Protein AF-A0A4Z1HK13-F1 (afdb_monomer)

Structure (mmCIF, N/CA/C/O backbone):
data_AF-A0A4Z1HK13-F1
#
_entry.id   AF-A0A4Z1HK13-F1
#
loop_
_atom_site.group_PDB
_atom_site.id
_atom_site.type_symbol
_atom_site.label_atom_id
_atom_site.label_alt_id
_atom_site.label_comp_id
_atom_site.label_asym_id
_atom_site.label_entity_id
_atom_site.label_seq_id
_atom_site.pdbx_PDB_ins_code
_atom_site.Cartn_x
_atom_site.Cartn_y
_atom_site.Cartn_z
_atom_site.occupancy
_atom_site.B_iso_or_equiv
_atom_site.auth_seq_id
_atom_site.auth_comp_id
_atom_site.auth_asym_id
_atom_site.auth_atom_id
_atom_site.pdbx_PDB_model_num
ATOM 1 N N . MET A 1 1 ? 40.569 -24.857 15.112 1.00 50.47 1 MET A N 1
ATOM 2 C CA . MET A 1 1 ? 39.339 -24.733 14.298 1.00 50.47 1 MET A CA 1
ATOM 3 C C . MET A 1 1 ? 38.848 -23.279 14.213 1.00 50.47 1 MET A C 1
ATOM 5 O O . MET A 1 1 ? 37.735 -22.987 14.608 1.00 50.47 1 MET A O 1
ATOM 9 N N . THR A 1 2 ? 39.643 -22.347 13.672 1.00 43.84 2 THR A N 1
ATOM 10 C CA . THR A 1 2 ? 39.218 -20.925 13.551 1.00 43.84 2 THR A CA 1
ATOM 11 C C . THR A 1 2 ? 39.945 -20.159 12.434 1.00 43.84 2 THR A C 1
ATOM 13 O O . THR A 1 2 ? 39.913 -18.937 12.388 1.00 43.84 2 THR A O 1
ATOM 16 N N . ARG A 1 3 ? 40.600 -20.856 11.491 1.00 38.06 3 ARG A N 1
ATOM 17 C CA . ARG A 1 3 ? 41.360 -20.218 10.392 1.00 38.06 3 ARG A CA 1
ATOM 18 C C . ARG A 1 3 ? 40.907 -20.575 8.971 1.00 38.06 3 ARG A C 1
ATOM 20 O O . ARG A 1 3 ? 41.441 -20.021 8.021 1.00 38.06 3 ARG A O 1
ATOM 27 N N . ILE A 1 4 ? 39.894 -21.430 8.808 1.00 42.00 4 ILE A N 1
ATOM 28 C CA . ILE A 1 4 ? 39.359 -21.806 7.482 1.00 42.00 4 ILE A CA 1
ATOM 29 C C . ILE A 1 4 ? 38.149 -20.938 7.081 1.00 42.00 4 ILE A C 1
ATOM 31 O O . ILE A 1 4 ? 37.924 -20.704 5.898 1.00 42.00 4 ILE A O 1
ATOM 35 N N . PHE A 1 5 ? 37.435 -20.344 8.043 1.00 40.50 5 PHE A N 1
ATOM 36 C CA . PHE A 1 5 ? 36.240 -19.536 7.763 1.00 40.50 5 PHE A CA 1
ATOM 37 C C . PHE A 1 5 ? 36.518 -18.163 7.129 1.00 40.50 5 PHE A C 1
ATOM 39 O O . PHE A 1 5 ? 35.697 -17.674 6.359 1.00 40.50 5 PHE A O 1
ATOM 46 N N . TYR A 1 6 ? 37.693 -17.564 7.344 1.00 34.66 6 TYR A N 1
ATOM 47 C CA . TYR A 1 6 ? 38.013 -16.263 6.736 1.00 34.66 6 TYR A CA 1
ATOM 48 C C . TYR A 1 6 ?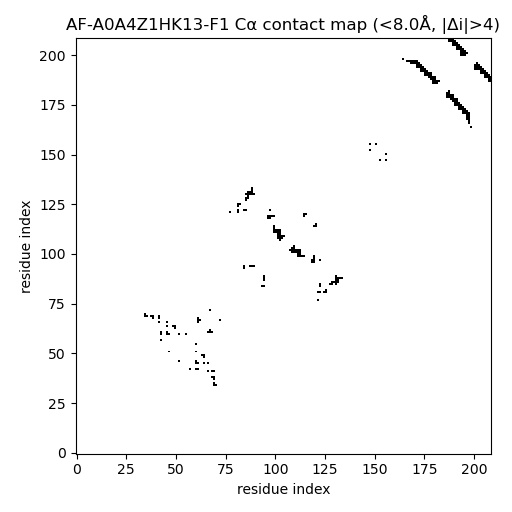 38.424 -16.340 5.258 1.00 34.66 6 TYR A C 1
ATOM 50 O O . TYR A 1 6 ? 38.445 -15.314 4.582 1.00 34.66 6 TYR A O 1
ATOM 58 N N . LYS A 1 7 ? 38.698 -17.535 4.715 1.00 35.47 7 LYS A N 1
ATOM 59 C CA . LYS A 1 7 ? 39.104 -17.686 3.305 1.00 35.47 7 LYS A CA 1
ATOM 60 C C . LYS A 1 7 ? 37.919 -17.781 2.333 1.00 35.47 7 LYS A C 1
ATOM 62 O O . LYS A 1 7 ? 38.096 -17.537 1.147 1.00 35.47 7 LYS A O 1
ATOM 67 N N . LEU A 1 8 ? 36.713 -18.074 2.829 1.00 34.00 8 LEU A N 1
ATOM 68 C CA . LEU A 1 8 ? 35.483 -18.068 2.023 1.00 34.00 8 LEU A CA 1
ATOM 69 C C . LEU A 1 8 ? 34.800 -16.693 1.981 1.00 34.00 8 LEU A C 1
ATOM 71 O O . LEU A 1 8 ? 34.078 -16.404 1.031 1.00 34.00 8 LEU A O 1
ATOM 75 N N . LEU A 1 9 ? 35.079 -15.812 2.948 1.00 34.41 9 LEU A N 1
ATOM 76 C CA . LEU A 1 9 ? 34.496 -14.467 2.987 1.00 34.41 9 LEU A CA 1
ATOM 77 C C . LEU A 1 9 ? 35.278 -13.433 2.150 1.00 34.41 9 LEU A C 1
ATOM 79 O O . LEU A 1 9 ? 34.717 -12.406 1.782 1.00 34.41 9 LEU A O 1
ATOM 83 N N . SER A 1 10 ? 36.537 -13.702 1.773 1.00 29.36 10 SER A N 1
ATOM 84 C CA . SER A 1 10 ? 37.334 -12.784 0.934 1.00 29.36 10 SER A CA 1
ATOM 85 C C . SER A 1 10 ? 37.100 -12.935 -0.577 1.00 29.36 10 SER A C 1
ATOM 87 O O . SER A 1 10 ? 37.453 -12.043 -1.348 1.00 29.36 10 SER A O 1
ATOM 89 N N . ILE A 1 11 ? 36.454 -14.019 -1.020 1.00 38.16 11 ILE A N 1
ATOM 90 C CA . ILE A 1 11 ? 36.140 -14.249 -2.443 1.00 38.16 11 ILE A CA 1
ATOM 91 C C . ILE A 1 11 ? 34.867 -13.488 -2.869 1.00 38.16 11 ILE A C 1
ATOM 93 O O . ILE A 1 11 ? 34.670 -13.222 -4.050 1.00 38.16 11 ILE A O 1
ATOM 97 N N . LEU A 1 12 ? 34.036 -13.048 -1.915 1.00 38.69 12 LEU A N 1
ATOM 98 C CA . LEU A 1 12 ? 32.800 -12.297 -2.183 1.00 38.69 12 LEU A CA 1
ATOM 99 C C . LEU A 1 12 ? 32.986 -10.769 -2.270 1.00 38.69 12 LEU A C 1
ATOM 101 O O . LEU A 1 12 ? 32.042 -10.073 -2.635 1.00 38.69 12 LEU A O 1
ATOM 105 N N . ILE A 1 13 ? 34.180 -10.235 -1.974 1.00 38.56 13 ILE A N 1
ATOM 106 C CA . ILE A 1 13 ? 34.465 -8.784 -1.990 1.00 38.56 13 ILE A CA 1
ATOM 107 C C . ILE A 1 13 ? 35.815 -8.494 -2.668 1.00 38.56 13 ILE A C 1
ATOM 109 O O . ILE A 1 13 ? 36.636 -7.723 -2.180 1.00 38.56 13 ILE A O 1
ATOM 113 N N . THR A 1 14 ? 36.073 -9.118 -3.816 1.00 31.77 14 THR A N 1
ATOM 114 C CA . THR A 1 14 ? 37.154 -8.680 -4.709 1.00 31.77 14 THR A CA 1
ATOM 115 C C . THR A 1 14 ? 36.570 -8.342 -6.079 1.00 31.77 14 THR A C 1
ATOM 117 O O . THR A 1 14 ? 35.900 -9.182 -6.683 1.00 31.77 14 THR A O 1
ATOM 120 N N . PRO A 1 15 ? 36.767 -7.114 -6.595 1.00 32.22 15 PRO A N 1
ATOM 121 C CA . PRO A 1 15 ? 36.370 -6.792 -7.953 1.00 32.22 15 PRO A CA 1
ATOM 122 C C . PRO A 1 15 ? 37.300 -7.573 -8.878 1.00 32.22 15 PRO A C 1
ATOM 124 O O . PRO A 1 15 ? 38.481 -7.250 -9.015 1.00 32.22 15 PRO A O 1
ATOM 127 N N . HIS A 1 16 ? 36.789 -8.642 -9.486 1.00 31.36 16 HIS A N 1
ATOM 128 C CA . HIS A 1 16 ? 37.521 -9.339 -10.531 1.00 31.36 16 HIS A CA 1
ATOM 129 C C . HIS A 1 16 ? 37.623 -8.380 -11.721 1.00 31.36 16 HIS A C 1
ATOM 131 O O . HIS A 1 16 ? 36.651 -8.135 -12.436 1.00 31.36 16 HIS A O 1
ATOM 137 N N . SER A 1 17 ? 38.795 -7.758 -11.852 1.00 30.02 17 SER A N 1
ATOM 138 C CA . SER A 1 17 ? 39.147 -6.848 -12.934 1.00 30.02 17 SER A CA 1
ATOM 139 C C . SER A 1 17 ? 39.097 -7.616 -14.251 1.00 30.02 17 SER A C 1
ATOM 141 O O . SER A 1 17 ? 40.027 -8.337 -14.614 1.00 30.02 17 SER A O 1
ATOM 143 N N . TYR A 1 18 ? 37.968 -7.503 -14.946 1.00 32.31 18 TYR A N 1
ATOM 144 C CA . TYR A 1 18 ? 37.809 -8.026 -16.291 1.00 32.31 18 TYR A CA 1
ATOM 145 C C . TYR A 1 18 ? 38.625 -7.128 -17.225 1.00 32.31 18 TYR A C 1
ATOM 147 O O . TYR A 1 18 ? 38.224 -6.006 -17.543 1.00 32.31 18 TYR A O 1
ATOM 155 N N . LYS A 1 19 ? 39.817 -7.589 -17.623 1.00 30.16 19 LYS A N 1
ATOM 156 C CA . LYS A 1 19 ? 40.633 -6.914 -18.637 1.00 30.16 19 LYS A CA 1
ATOM 157 C C . LYS A 1 19 ? 39.860 -6.906 -19.957 1.00 30.16 19 LYS A C 1
ATOM 159 O O . LYS A 1 19 ? 39.779 -7.916 -20.645 1.00 30.16 19 LYS A O 1
ATOM 164 N N . SER A 1 20 ? 39.307 -5.746 -20.303 1.00 31.94 20 SER A N 1
ATOM 165 C CA . SER A 1 20 ? 38.765 -5.461 -21.630 1.00 31.94 20 SER A CA 1
ATOM 166 C C . SER A 1 20 ? 39.911 -5.478 -22.643 1.00 31.94 20 SER A C 1
ATOM 168 O O . SER A 1 20 ? 40.732 -4.558 -22.672 1.00 31.94 20 SER A O 1
ATOM 170 N N . SER A 1 21 ? 39.981 -6.519 -23.472 1.00 30.25 21 SER A N 1
ATOM 171 C CA . SER A 1 21 ? 40.819 -6.528 -24.671 1.00 30.25 21 SER A CA 1
ATOM 172 C C . SER A 1 21 ? 40.347 -5.425 -25.621 1.00 30.25 21 SER A C 1
ATOM 174 O O . SER A 1 21 ? 39.155 -5.284 -25.886 1.00 30.25 21 SER A O 1
ATOM 17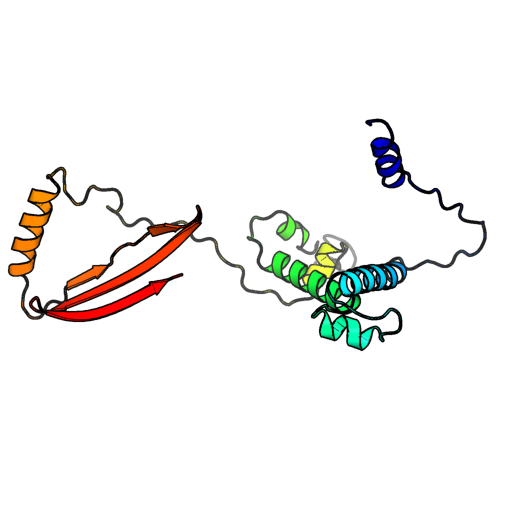6 N N . LYS A 1 22 ? 41.290 -4.609 -26.094 1.00 40.06 22 LYS A N 1
ATOM 177 C CA . LYS A 1 22 ? 41.061 -3.517 -27.044 1.00 40.06 22 LYS A CA 1
ATOM 178 C C . LYS A 1 22 ? 40.671 -4.076 -28.417 1.00 40.06 22 LYS A C 1
ATOM 180 O O . LYS A 1 22 ? 41.547 -4.461 -29.175 1.00 40.06 22 LYS A O 1
ATOM 185 N N . SER A 1 23 ? 39.384 -4.085 -28.730 1.00 35.47 23 SER A N 1
ATOM 186 C CA . SER A 1 23 ? 38.799 -3.817 -30.053 1.00 35.47 23 SER A CA 1
ATOM 187 C C . SER A 1 23 ? 37.283 -3.901 -29.897 1.00 35.47 23 SER A C 1
ATOM 189 O O . SER A 1 23 ? 36.801 -4.588 -29.008 1.00 35.47 23 SER A O 1
ATOM 191 N N . ASP A 1 24 ? 36.557 -3.202 -30.756 1.00 29.55 24 ASP A N 1
ATOM 192 C CA . ASP A 1 24 ? 35.097 -3.215 -30.885 1.00 29.55 24 ASP A CA 1
ATOM 193 C C . ASP A 1 24 ? 34.380 -2.207 -29.980 1.00 29.55 24 ASP A C 1
ATOM 195 O O . ASP A 1 24 ? 33.812 -2.493 -28.926 1.00 29.55 24 ASP A O 1
ATOM 199 N N . ARG A 1 25 ? 34.348 -0.962 -30.473 1.00 32.22 25 ARG A N 1
ATOM 200 C CA . ARG A 1 25 ? 33.344 0.039 -30.092 1.00 32.22 25 ARG A CA 1
ATOM 201 C C . ARG A 1 25 ? 31.959 -0.404 -30.586 1.00 32.22 25 ARG A C 1
ATOM 203 O O . ARG A 1 25 ? 31.390 0.209 -31.482 1.00 32.22 25 ARG A O 1
ATOM 210 N N . VAL A 1 26 ? 31.395 -1.444 -29.980 1.00 40.12 26 VAL A N 1
ATOM 211 C CA . VAL A 1 26 ? 29.950 -1.684 -30.012 1.00 40.12 26 VAL A CA 1
ATOM 212 C C . VAL A 1 26 ? 29.380 -1.009 -28.775 1.00 40.12 26 VAL A C 1
ATOM 214 O O . VAL A 1 26 ? 29.780 -1.296 -27.650 1.00 40.12 26 VAL A O 1
ATOM 217 N N . ARG A 1 27 ? 28.469 -0.058 -28.982 1.00 35.62 27 ARG A N 1
ATOM 218 C CA . ARG A 1 27 ? 27.687 0.591 -27.927 1.00 35.62 27 ARG A CA 1
ATOM 219 C C . ARG A 1 27 ? 26.881 -0.493 -27.202 1.00 35.62 27 ARG A C 1
ATOM 221 O O . ARG A 1 27 ? 25.785 -0.834 -27.630 1.00 35.62 27 ARG A O 1
ATOM 228 N N . THR A 1 28 ? 27.451 -1.084 -26.158 1.00 40.53 28 THR A N 1
ATOM 229 C CA . THR A 1 28 ? 26.830 -2.177 -25.409 1.00 40.53 28 THR A CA 1
ATOM 230 C C . THR A 1 28 ? 25.659 -1.618 -24.613 1.00 40.53 28 THR A C 1
ATOM 232 O O . THR A 1 28 ? 25.821 -0.893 -23.632 1.00 40.53 28 THR A O 1
ATOM 235 N N . ASP A 1 29 ? 24.442 -1.908 -25.069 1.00 44.66 29 ASP A N 1
ATOM 236 C CA . ASP A 1 29 ? 23.234 -1.513 -24.360 1.00 44.66 29 ASP A CA 1
ATOM 237 C C . ASP A 1 29 ? 23.151 -2.308 -23.047 1.00 44.66 29 ASP A C 1
ATOM 239 O O . ASP A 1 29 ? 22.828 -3.499 -23.024 1.00 44.66 29 ASP A O 1
ATOM 243 N N . HIS A 1 30 ? 23.464 -1.654 -21.926 1.00 52.91 30 HIS A N 1
ATOM 244 C CA . HIS A 1 30 ? 23.439 -2.243 -20.581 1.00 52.91 30 HIS A CA 1
ATOM 245 C C . HIS A 1 30 ? 22.080 -2.869 -20.207 1.00 52.91 30 HIS A C 1
ATOM 247 O O . HIS A 1 30 ? 21.989 -3.614 -19.228 1.00 52.91 30 HIS A O 1
ATOM 253 N N . ARG A 1 31 ? 21.014 -2.576 -20.966 1.00 50.59 31 ARG A N 1
ATOM 254 C CA . ARG A 1 31 ? 19.690 -3.197 -20.827 1.00 50.59 31 ARG A CA 1
ATOM 255 C C . ARG A 1 31 ? 19.684 -4.676 -21.226 1.00 50.59 31 ARG A C 1
ATOM 257 O O . ARG A 1 31 ? 19.008 -5.458 -20.565 1.00 50.59 31 ARG A O 1
ATOM 264 N N . LEU A 1 32 ? 20.462 -5.067 -22.236 1.00 51.44 32 LEU A N 1
ATOM 265 C CA . LEU A 1 32 ? 20.449 -6.429 -22.790 1.00 51.44 32 LEU A CA 1
ATOM 266 C C . LEU A 1 32 ? 21.276 -7.422 -21.958 1.00 51.44 32 LEU A C 1
ATOM 268 O O . LEU A 1 32 ? 20.943 -8.600 -21.884 1.00 51.44 32 LEU A O 1
ATOM 272 N N . LEU A 1 33 ? 22.307 -6.948 -21.252 1.00 54.50 33 LEU A N 1
ATOM 273 C CA . LEU A 1 33 ? 23.196 -7.801 -20.445 1.00 54.50 33 LEU A CA 1
ATOM 274 C C . LEU A 1 33 ? 22.606 -8.203 -19.081 1.00 54.50 33 LEU A C 1
ATOM 276 O O . LEU A 1 33 ? 23.086 -9.137 -18.436 1.00 54.50 33 LEU A O 1
ATOM 280 N N . ARG A 1 34 ? 21.561 -7.512 -18.614 1.00 60.34 34 ARG A N 1
ATOM 281 C CA . ARG A 1 34 ? 21.016 -7.716 -17.262 1.00 60.34 34 ARG A CA 1
ATOM 282 C C . ARG A 1 34 ? 20.000 -8.859 -17.188 1.00 60.34 34 ARG A C 1
ATOM 284 O O . ARG A 1 34 ? 19.907 -9.518 -16.158 1.00 60.34 34 ARG A O 1
ATOM 291 N N . TYR A 1 35 ? 19.281 -9.106 -18.280 1.00 70.94 35 TYR A N 1
ATOM 292 C CA . TYR A 1 35 ? 18.239 -10.128 -18.384 1.00 70.94 35 TYR A CA 1
ATOM 293 C C . TYR A 1 35 ? 18.745 -11.579 -18.218 1.00 70.94 35 TYR A C 1
ATOM 295 O O . TYR A 1 35 ? 18.281 -12.244 -17.290 1.00 70.94 35 TYR A O 1
ATOM 303 N N . PRO A 1 36 ? 19.756 -12.058 -18.977 1.00 77.56 36 PRO A N 1
ATOM 304 C CA . PRO A 1 36 ? 20.223 -13.448 -18.866 1.00 77.56 36 PRO A CA 1
ATOM 305 C C . PRO A 1 36 ? 20.827 -13.773 -17.490 1.00 77.56 36 PRO A C 1
ATOM 307 O O . PRO A 1 36 ? 20.818 -14.919 -17.041 1.00 77.56 36 PRO A O 1
ATOM 310 N N . THR A 1 37 ? 21.319 -12.754 -16.781 1.00 85.25 37 THR A N 1
ATOM 311 C CA . THR A 1 37 ? 21.811 -12.903 -15.406 1.00 85.25 37 THR A CA 1
ATOM 312 C C . THR A 1 37 ? 20.665 -13.181 -14.426 1.00 85.25 37 THR A C 1
ATOM 314 O O . THR A 1 37 ? 20.814 -14.023 -13.541 1.00 85.25 37 THR A O 1
ATOM 317 N N . LEU A 1 38 ? 19.515 -12.515 -14.587 1.00 86.62 38 LEU A N 1
ATOM 318 C CA . LEU A 1 38 ? 18.347 -12.713 -13.721 1.00 86.62 38 LEU A CA 1
ATOM 319 C C . LEU A 1 38 ? 17.737 -14.101 -13.908 1.00 86.62 38 LEU A C 1
ATOM 321 O O . LEU A 1 38 ? 17.473 -14.777 -12.915 1.00 86.62 38 LEU A O 1
ATOM 325 N N . ASP A 1 39 ? 17.590 -14.557 -15.152 1.00 90.00 39 ASP A N 1
ATOM 326 C CA . ASP A 1 39 ? 17.067 -15.899 -15.425 1.00 90.00 39 ASP A CA 1
ATOM 327 C C . ASP A 1 39 ? 17.962 -16.983 -14.820 1.00 90.00 39 ASP A C 1
ATOM 329 O O . ASP A 1 39 ? 17.468 -17.951 -14.246 1.00 90.00 39 ASP A O 1
ATOM 333 N N . ARG A 1 40 ? 19.289 -16.805 -14.859 1.00 90.06 40 ARG A N 1
ATOM 334 C CA . ARG A 1 40 ? 20.221 -17.740 -14.214 1.00 90.06 40 ARG A CA 1
ATOM 335 C C . ARG A 1 40 ? 20.007 -17.822 -12.703 1.00 90.06 40 ARG A C 1
ATOM 337 O O . ARG A 1 40 ? 20.003 -18.926 -12.155 1.00 90.06 40 ARG A O 1
ATOM 344 N N . VAL A 1 41 ? 19.846 -16.681 -12.033 1.00 91.75 41 VAL A N 1
ATOM 345 C CA . VAL A 1 41 ? 19.609 -16.632 -10.581 1.00 91.75 41 VAL A CA 1
ATOM 346 C C . VAL A 1 41 ? 18.269 -17.278 -10.237 1.00 91.75 41 VAL A C 1
ATOM 348 O O . VAL A 1 41 ? 18.223 -18.128 -9.351 1.00 91.75 41 VAL A O 1
ATOM 351 N N . ILE A 1 42 ? 17.208 -16.946 -10.975 1.00 90.94 42 ILE A N 1
ATOM 352 C CA . ILE A 1 42 ? 15.865 -17.506 -10.766 1.00 90.94 42 ILE A CA 1
ATOM 353 C C . ILE A 1 42 ? 15.870 -19.019 -10.983 1.00 90.94 42 ILE A C 1
ATOM 355 O O . ILE A 1 42 ? 15.379 -19.755 -10.135 1.00 90.94 42 ILE A O 1
ATOM 359 N N . ASN A 1 43 ? 16.496 -19.505 -12.055 1.00 91.88 43 ASN A N 1
ATOM 360 C CA . ASN A 1 43 ? 16.590 -20.939 -12.334 1.00 91.88 43 ASN A CA 1
ATOM 361 C C . ASN A 1 43 ? 17.392 -21.688 -11.264 1.00 91.88 43 ASN A C 1
ATOM 363 O O . ASN A 1 43 ? 17.062 -22.822 -10.920 1.00 91.88 43 ASN A O 1
ATOM 367 N N . THR A 1 44 ? 18.444 -21.063 -10.731 1.00 92.75 44 THR A N 1
ATOM 368 C CA . THR A 1 44 ? 19.239 -21.639 -9.637 1.00 92.75 44 THR A CA 1
ATOM 369 C C . THR A 1 44 ? 18.413 -21.716 -8.354 1.00 92.75 44 THR A C 1
ATOM 371 O O . THR A 1 44 ? 18.393 -22.759 -7.707 1.00 92.75 44 THR A O 1
ATOM 374 N N . ALA A 1 45 ? 17.683 -20.648 -8.022 1.00 92.00 45 ALA A N 1
ATOM 375 C CA . ALA A 1 45 ? 16.788 -20.616 -6.869 1.00 92.00 45 ALA A CA 1
ATOM 376 C C . ALA A 1 45 ? 15.650 -21.644 -6.997 1.00 92.00 45 ALA A C 1
ATOM 378 O O . ALA A 1 45 ? 15.406 -22.398 -6.062 1.00 92.00 45 ALA A O 1
ATOM 379 N N . ALA A 1 46 ? 15.018 -21.741 -8.171 1.00 93.19 46 ALA A N 1
ATOM 380 C CA . ALA A 1 46 ? 13.952 -22.701 -8.456 1.00 93.19 46 ALA A CA 1
ATOM 381 C C . ALA A 1 46 ? 14.408 -24.152 -8.231 1.00 93.19 46 ALA A C 1
ATOM 383 O O . ALA A 1 46 ? 13.714 -24.932 -7.584 1.00 93.19 46 ALA A O 1
ATOM 384 N N . ARG A 1 47 ? 15.609 -24.504 -8.714 1.00 92.81 47 ARG A N 1
ATOM 385 C CA . ARG A 1 47 ? 16.194 -25.845 -8.526 1.00 92.81 47 ARG A CA 1
ATOM 386 C C . ARG A 1 47 ? 16.581 -26.142 -7.080 1.00 92.81 47 ARG A C 1
ATOM 388 O O . ARG A 1 47 ? 16.658 -27.307 -6.719 1.00 92.81 47 ARG A O 1
ATOM 395 N N . GLY A 1 48 ? 16.865 -25.116 -6.279 1.00 92.50 48 GLY A N 1
ATOM 396 C CA . GLY A 1 48 ? 17.111 -25.270 -4.845 1.00 92.50 48 GLY A CA 1
ATOM 397 C C . GLY A 1 48 ? 15.829 -25.400 -4.018 1.00 92.50 48 GLY A C 1
ATOM 398 O O . GLY A 1 48 ? 15.874 -25.965 -2.931 1.00 92.50 48 GLY A O 1
ATOM 399 N N . ALA A 1 49 ? 14.701 -24.888 -4.519 1.00 92.69 49 ALA A N 1
ATOM 400 C CA . ALA A 1 49 ? 13.425 -24.878 -3.807 1.00 92.69 49 ALA A CA 1
ATOM 401 C C . ALA A 1 49 ? 12.622 -26.181 -3.960 1.00 92.69 49 ALA A C 1
ATOM 403 O O . ALA A 1 49 ? 11.868 -26.533 -3.057 1.00 92.69 49 ALA A O 1
ATOM 404 N N . ILE A 1 50 ? 12.765 -26.887 -5.088 1.00 92.88 50 ILE A N 1
ATOM 405 C CA . ILE A 1 50 ? 11.986 -28.094 -5.408 1.00 92.88 50 ILE A CA 1
ATOM 406 C C . ILE A 1 50 ? 12.924 -29.227 -5.842 1.00 92.88 50 ILE A C 1
ATOM 408 O O . ILE A 1 50 ? 13.894 -28.969 -6.561 1.00 92.88 50 ILE A O 1
ATOM 412 N N . PRO A 1 51 ? 12.647 -30.491 -5.465 1.00 93.38 51 PRO A N 1
ATOM 413 C CA . PRO A 1 51 ? 13.389 -31.639 -5.976 1.00 93.38 51 PRO A CA 1
ATOM 414 C C . PRO A 1 51 ? 13.151 -31.813 -7.485 1.00 93.38 51 PRO A C 1
ATOM 416 O O . PRO A 1 51 ? 12.096 -32.271 -7.915 1.00 93.38 51 PRO A O 1
ATOM 419 N N . VAL A 1 52 ? 14.137 -31.438 -8.307 1.00 93.50 52 VAL A N 1
ATOM 420 C CA . VAL A 1 52 ? 14.029 -31.450 -9.775 1.00 93.50 52 VAL A CA 1
ATOM 421 C C . VAL A 1 52 ? 15.327 -31.953 -10.418 1.00 93.50 52 VAL A C 1
ATOM 423 O O . VAL A 1 52 ? 16.421 -31.499 -10.077 1.00 93.50 52 VAL A O 1
ATOM 426 N N . TYR A 1 53 ? 15.235 -32.844 -11.413 1.00 92.75 53 TYR A N 1
ATOM 427 C CA . TYR A 1 53 ? 16.410 -33.341 -12.143 1.00 92.75 53 TYR A CA 1
ATOM 428 C C . TYR A 1 53 ? 17.118 -32.237 -12.937 1.00 92.75 53 TYR A C 1
ATOM 430 O O . TYR A 1 53 ? 16.488 -31.304 -13.454 1.00 92.75 53 TYR A O 1
ATOM 438 N N . LYS A 1 54 ? 18.438 -32.374 -13.126 1.00 86.06 54 LYS A N 1
ATOM 439 C CA . LYS A 1 54 ? 19.259 -31.430 -13.909 1.00 86.06 54 LYS A CA 1
ATOM 440 C C . LYS A 1 54 ? 18.731 -31.228 -15.339 1.00 86.06 54 LYS A C 1
ATOM 442 O O . LYS A 1 54 ? 18.781 -30.113 -15.847 1.00 86.06 54 LYS A O 1
ATOM 447 N N . THR A 1 55 ? 18.174 -32.275 -15.941 1.00 93.94 55 THR A N 1
ATOM 448 C CA . THR A 1 55 ? 17.640 -32.307 -17.314 1.00 93.94 55 THR A CA 1
ATOM 449 C C . THR A 1 55 ? 16.240 -31.713 -17.471 1.00 93.94 55 THR A C 1
ATOM 451 O O . THR A 1 55 ? 15.776 -31.559 -18.596 1.00 93.94 55 THR A O 1
ATOM 454 N N . THR A 1 56 ? 15.565 -31.351 -16.378 1.00 93.06 56 THR A N 1
ATOM 455 C CA . THR A 1 56 ? 14.203 -30.802 -16.445 1.00 93.06 56 THR A CA 1
ATOM 456 C C . THR A 1 56 ? 14.186 -29.490 -17.235 1.00 93.06 56 THR A C 1
ATOM 458 O O . THR A 1 56 ? 15.024 -28.616 -16.960 1.00 93.06 56 THR A O 1
ATOM 461 N N . PRO A 1 57 ? 13.253 -29.321 -18.193 1.00 94.00 57 PRO A N 1
ATOM 462 C CA . PRO A 1 57 ? 13.150 -28.098 -18.976 1.00 94.00 57 PRO A CA 1
ATOM 463 C C . PRO A 1 57 ? 12.819 -26.894 -18.083 1.00 94.00 57 PRO A C 1
ATOM 465 O O . PRO A 1 57 ? 12.047 -26.995 -17.129 1.00 94.00 57 PRO A O 1
ATOM 468 N N . ILE A 1 58 ? 13.395 -25.733 -18.412 1.00 90.75 58 ILE A N 1
ATOM 469 C CA . ILE A 1 58 ? 13.285 -24.497 -17.614 1.00 90.75 58 ILE A CA 1
ATOM 470 C C . ILE A 1 58 ? 11.824 -24.051 -17.455 1.00 90.75 58 ILE A C 1
ATOM 472 O O . ILE A 1 58 ? 11.435 -23.580 -16.393 1.00 90.75 58 ILE A O 1
ATOM 476 N N . THR A 1 59 ? 11.002 -24.230 -18.488 1.00 90.81 59 THR A N 1
ATOM 477 C CA . THR A 1 59 ? 9.581 -23.860 -18.467 1.00 90.81 59 THR A CA 1
ATOM 478 C C . THR A 1 59 ? 8.795 -24.647 -17.419 1.00 90.81 59 THR A C 1
ATOM 480 O O . THR A 1 59 ? 8.045 -24.048 -16.653 1.00 90.81 59 THR A O 1
ATOM 483 N N . ALA A 1 60 ? 9.007 -25.965 -17.336 1.00 92.88 60 ALA A N 1
ATOM 484 C CA . ALA A 1 60 ? 8.398 -26.803 -16.305 1.00 92.88 60 ALA A CA 1
ATOM 485 C C . ALA A 1 60 ? 8.935 -26.436 -14.916 1.00 92.88 60 ALA A C 1
ATOM 487 O O . ALA A 1 60 ? 8.155 -26.231 -13.997 1.00 92.88 60 ALA A O 1
ATOM 488 N N . LEU A 1 61 ? 10.253 -26.251 -14.784 1.00 93.25 61 LEU A N 1
ATOM 489 C CA . LEU A 1 61 ? 10.889 -25.854 -13.524 1.00 93.25 61 LEU A CA 1
ATOM 490 C C . LEU A 1 61 ? 10.287 -24.565 -12.940 1.00 93.25 61 LEU A C 1
ATOM 492 O O . LEU A 1 61 ? 9.957 -24.525 -11.761 1.00 93.25 61 LEU A O 1
ATOM 496 N N . ILE A 1 62 ? 10.163 -23.511 -13.750 1.00 91.19 62 ILE A N 1
ATOM 497 C CA . ILE A 1 62 ? 9.635 -22.209 -13.317 1.00 91.19 62 ILE A CA 1
ATOM 498 C C . ILE A 1 62 ? 8.152 -22.324 -12.932 1.00 91.19 62 ILE A C 1
ATOM 500 O O . ILE A 1 62 ? 7.741 -21.749 -11.923 1.00 91.19 62 ILE A O 1
ATOM 504 N N . LYS A 1 63 ? 7.373 -23.098 -13.702 1.00 90.62 63 LYS A N 1
ATOM 505 C CA . LYS A 1 63 ? 5.953 -23.354 -13.435 1.00 90.62 63 LYS A CA 1
ATOM 506 C C . LYS A 1 63 ? 5.750 -24.076 -12.102 1.00 90.62 63 LYS A C 1
ATOM 508 O O . LYS A 1 63 ? 4.970 -23.599 -11.285 1.00 90.62 63 LYS A O 1
ATOM 513 N N . GLU A 1 64 ? 6.475 -25.170 -11.872 1.00 92.88 64 GLU A N 1
ATOM 514 C CA . GLU A 1 64 ? 6.384 -25.941 -10.625 1.00 92.88 64 GLU A CA 1
ATOM 515 C C . GLU A 1 64 ? 6.912 -25.141 -9.425 1.00 92.88 64 GLU A C 1
ATOM 517 O O . GLU A 1 64 ? 6.338 -25.195 -8.343 1.00 92.88 64 GLU A O 1
ATOM 522 N N . ALA A 1 65 ? 7.955 -24.325 -9.619 1.00 91.38 65 ALA A N 1
ATOM 523 C CA . ALA A 1 65 ? 8.475 -23.426 -8.585 1.00 91.38 65 ALA A CA 1
ATOM 524 C C . ALA A 1 65 ? 7.537 -22.261 -8.236 1.00 91.38 65 ALA A C 1
ATOM 526 O O . ALA A 1 65 ? 7.809 -21.537 -7.278 1.00 91.38 65 ALA A O 1
ATOM 527 N N . GLY A 1 66 ? 6.472 -22.035 -9.013 1.00 91.88 66 GLY A N 1
ATOM 528 C CA . GLY A 1 66 ? 5.595 -20.875 -8.849 1.00 91.88 66 GLY A CA 1
ATOM 529 C C . GLY A 1 66 ? 6.324 -19.539 -9.034 1.00 91.88 66 GLY A C 1
ATOM 530 O O . GLY A 1 66 ? 5.887 -18.513 -8.511 1.00 91.88 66 GLY A O 1
ATOM 531 N N . LEU A 1 67 ? 7.457 -19.538 -9.745 1.00 90.88 67 LEU A N 1
ATOM 532 C CA . LEU A 1 67 ? 8.266 -18.342 -9.971 1.00 90.88 67 LEU A CA 1
ATOM 533 C C . LEU A 1 67 ? 7.936 -17.721 -11.337 1.00 90.88 67 LEU A C 1
ATOM 535 O O . LEU A 1 67 ? 7.571 -18.425 -12.271 1.00 90.88 67 LEU A O 1
ATOM 539 N N . PRO A 1 68 ? 8.062 -16.397 -11.501 1.00 90.12 68 PRO A N 1
ATOM 540 C CA . PRO A 1 68 ? 8.014 -15.763 -12.815 1.00 90.12 68 PRO A CA 1
ATOM 541 C C . PRO A 1 68 ? 9.370 -15.865 -13.538 1.00 90.12 68 PRO A C 1
ATOM 543 O O . PRO A 1 68 ? 10.422 -15.927 -12.903 1.00 90.12 68 PRO A O 1
ATOM 546 N N . SER A 1 69 ? 9.369 -15.791 -14.875 1.00 87.81 69 SER A N 1
ATOM 547 C CA . SER A 1 69 ? 10.601 -15.553 -15.654 1.00 87.81 69 SER A CA 1
ATOM 548 C C . SER A 1 69 ? 11.236 -14.207 -15.274 1.00 87.81 69 SER A C 1
ATOM 550 O O . SER A 1 69 ? 10.536 -13.290 -14.834 1.00 87.81 69 SER A O 1
ATOM 552 N N . GLY A 1 70 ? 12.547 -14.043 -15.477 1.00 86.94 70 GLY A N 1
ATOM 553 C CA . GLY A 1 70 ? 13.273 -12.825 -15.120 1.00 86.94 70 GLY A CA 1
ATOM 554 C C . GLY A 1 70 ? 12.728 -11.554 -15.766 1.00 86.94 70 GLY A C 1
ATOM 555 O O . GLY A 1 70 ? 12.769 -10.496 -15.137 1.00 86.94 70 GLY A O 1
ATOM 556 N N . ILE A 1 71 ? 12.155 -11.641 -16.970 1.00 86.75 71 ILE A N 1
ATOM 557 C CA . ILE A 1 71 ? 11.572 -10.483 -17.663 1.00 86.75 71 ILE A CA 1
ATOM 558 C C . ILE A 1 71 ? 10.281 -10.057 -16.978 1.00 86.75 71 ILE A C 1
ATOM 560 O O . ILE A 1 71 ? 10.143 -8.900 -16.591 1.00 86.75 71 ILE A O 1
ATOM 564 N N . VAL A 1 72 ? 9.402 -11.022 -16.711 1.00 90.06 72 VAL A N 1
ATOM 565 C CA . VAL A 1 72 ? 8.130 -10.808 -16.020 1.00 90.06 72 VAL A CA 1
ATOM 566 C C . VAL A 1 72 ? 8.384 -10.284 -14.608 1.00 90.06 72 VAL A C 1
ATOM 568 O O . VAL A 1 72 ? 7.742 -9.332 -14.169 1.00 90.06 72 VAL A O 1
ATOM 571 N N . ALA A 1 73 ? 9.371 -10.845 -13.906 1.00 89.19 73 ALA A N 1
ATOM 572 C CA . ALA A 1 73 ? 9.778 -10.381 -12.584 1.00 89.19 73 ALA A CA 1
ATOM 573 C C . ALA A 1 73 ? 10.250 -8.918 -12.612 1.00 89.19 73 ALA A C 1
ATOM 575 O O . ALA A 1 73 ? 9.862 -8.120 -11.754 1.00 89.19 73 ALA A O 1
ATOM 576 N N . LEU A 1 74 ? 11.068 -8.554 -13.604 1.00 90.44 74 LEU A N 1
ATOM 577 C CA . LEU A 1 74 ? 11.593 -7.201 -13.761 1.00 90.44 74 LEU A CA 1
ATOM 578 C C . LEU A 1 74 ? 10.492 -6.201 -14.124 1.00 90.44 74 LEU A C 1
ATOM 580 O O . LEU A 1 74 ? 10.446 -5.111 -13.552 1.00 90.44 74 LEU A O 1
ATOM 584 N N . GLU A 1 75 ? 9.606 -6.560 -15.047 1.00 91.19 75 GLU A N 1
ATOM 585 C CA . GLU A 1 75 ? 8.462 -5.737 -15.437 1.00 91.19 75 GLU A CA 1
ATOM 586 C C . GLU A 1 75 ? 7.511 -5.525 -14.268 1.00 91.19 75 GLU A C 1
ATOM 588 O O . GLU A 1 75 ? 7.123 -4.394 -13.977 1.00 91.19 75 GLU A O 1
ATOM 593 N N . HIS A 1 76 ? 7.213 -6.582 -13.522 1.00 92.50 76 HIS A N 1
ATOM 594 C CA . HIS A 1 76 ? 6.384 -6.485 -12.335 1.00 92.50 76 HIS A CA 1
ATOM 595 C C . HIS A 1 76 ? 7.034 -5.614 -11.251 1.00 92.50 76 HIS A C 1
ATOM 597 O O . HIS A 1 76 ? 6.366 -4.763 -10.662 1.00 92.50 76 HIS A O 1
ATOM 603 N N . ALA A 1 77 ? 8.345 -5.745 -11.022 1.00 91.75 77 ALA A N 1
ATOM 604 C CA . ALA A 1 77 ? 9.081 -4.871 -10.108 1.00 91.75 77 ALA A CA 1
ATOM 605 C C . ALA A 1 77 ? 9.057 -3.404 -10.571 1.00 91.75 77 ALA A C 1
ATOM 607 O O . ALA A 1 77 ? 8.862 -2.496 -9.759 1.00 91.75 77 ALA A O 1
ATOM 608 N N . LYS A 1 78 ? 9.200 -3.169 -11.880 1.00 92.06 78 LYS A N 1
ATOM 609 C CA . LYS A 1 78 ? 9.101 -1.845 -12.502 1.00 92.06 78 LYS A CA 1
ATOM 610 C C . LYS A 1 78 ? 7.712 -1.243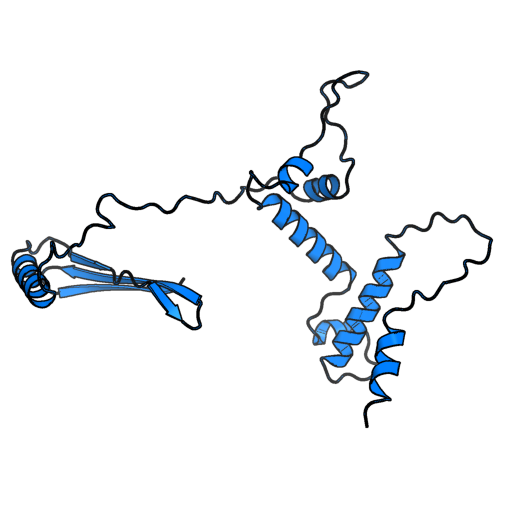 -12.284 1.00 92.06 78 LYS A C 1
ATOM 612 O O . LYS A 1 78 ? 7.623 -0.111 -11.820 1.00 92.06 78 LYS A O 1
ATOM 617 N N . LEU A 1 79 ? 6.645 -1.996 -12.550 1.00 92.62 79 LEU A N 1
ATOM 618 C CA . LEU A 1 79 ? 5.261 -1.549 -12.363 1.00 92.62 79 LEU A CA 1
ATOM 619 C C . LEU A 1 79 ? 4.942 -1.272 -10.892 1.00 92.62 79 LEU A C 1
ATOM 621 O O . LEU A 1 79 ? 4.407 -0.212 -10.582 1.00 92.62 79 LEU A O 1
ATOM 625 N N . ARG A 1 80 ? 5.347 -2.155 -9.971 1.00 93.75 80 ARG A N 1
ATOM 626 C CA . ARG A 1 80 ? 5.205 -1.937 -8.519 1.00 93.75 80 ARG A CA 1
ATOM 627 C C . ARG A 1 80 ? 5.904 -0.659 -8.062 1.00 93.75 80 ARG A C 1
ATOM 629 O O . ARG A 1 80 ? 5.363 0.086 -7.248 1.00 93.75 80 ARG A O 1
ATOM 636 N N . PHE A 1 81 ? 7.097 -0.391 -8.589 1.00 92.44 81 PHE A N 1
ATOM 637 C CA . PHE A 1 81 ? 7.833 0.828 -8.274 1.00 92.44 81 PHE A CA 1
ATOM 638 C C . PHE A 1 81 ? 7.132 2.080 -8.811 1.00 92.44 81 PHE A C 1
ATOM 640 O O . PHE A 1 81 ? 7.019 3.066 -8.086 1.00 92.44 81 PHE A O 1
ATOM 647 N N . VAL A 1 82 ? 6.622 2.041 -10.046 1.00 93.88 82 VAL A N 1
ATOM 648 C CA . VAL A 1 82 ? 5.851 3.158 -10.618 1.00 93.88 82 VAL A CA 1
ATOM 649 C C . VAL A 1 82 ? 4.570 3.402 -9.832 1.00 93.88 82 VAL A C 1
ATOM 651 O O . VAL A 1 82 ? 4.296 4.545 -9.474 1.00 93.88 82 VAL A O 1
ATOM 654 N N . LEU A 1 83 ? 3.825 2.347 -9.501 1.00 93.00 83 LEU A N 1
ATOM 655 C CA . LEU A 1 83 ? 2.626 2.452 -8.675 1.00 93.00 83 LEU A CA 1
ATOM 656 C C . LEU A 1 83 ? 2.956 3.121 -7.338 1.00 93.00 83 LEU A C 1
ATOM 658 O O . LEU A 1 83 ? 2.320 4.102 -6.971 1.00 93.00 83 LEU A O 1
ATOM 662 N N . ARG A 1 84 ? 4.023 2.674 -6.665 1.00 91.56 84 ARG A N 1
ATOM 663 C CA . ARG A 1 84 ? 4.486 3.286 -5.414 1.00 91.56 84 ARG A CA 1
ATOM 664 C C . ARG A 1 84 ? 4.835 4.764 -5.581 1.00 91.56 84 ARG A C 1
ATOM 666 O O . ARG A 1 84 ? 4.496 5.565 -4.720 1.00 91.56 84 ARG A O 1
ATOM 673 N N . LEU A 1 85 ? 5.500 5.141 -6.672 1.00 91.12 85 LEU A N 1
ATOM 674 C CA . LEU A 1 85 ? 5.794 6.544 -6.975 1.00 91.12 85 LEU A CA 1
ATOM 675 C C . LEU A 1 85 ? 4.524 7.390 -7.151 1.00 91.12 85 LEU A C 1
ATOM 677 O O . LEU A 1 85 ? 4.528 8.561 -6.771 1.00 91.12 85 LEU A O 1
ATOM 681 N N . LYS A 1 86 ? 3.457 6.810 -7.709 1.00 89.94 86 LYS A N 1
ATOM 682 C CA . LYS A 1 86 ? 2.169 7.481 -7.913 1.00 89.94 86 LYS A CA 1
ATOM 683 C C . LYS A 1 86 ? 1.307 7.540 -6.655 1.00 89.94 86 LYS A C 1
ATOM 685 O O . LYS A 1 86 ? 0.570 8.503 -6.512 1.00 89.94 86 LYS A O 1
ATOM 690 N N . THR A 1 87 ? 1.396 6.558 -5.758 1.00 90.25 87 THR A N 1
ATOM 691 C CA . THR A 1 87 ? 0.610 6.508 -4.509 1.00 90.25 87 THR A CA 1
ATOM 692 C C . THR A 1 87 ? 1.305 7.169 -3.321 1.00 90.25 87 THR A C 1
ATOM 694 O O . THR A 1 87 ? 0.711 7.288 -2.255 1.00 90.25 87 THR A O 1
ATOM 697 N N . ILE A 1 88 ? 2.576 7.541 -3.455 1.00 89.88 88 ILE A N 1
ATOM 698 C CA . ILE A 1 88 ? 3.311 8.252 -2.410 1.00 89.88 88 ILE A CA 1
ATOM 699 C C . ILE A 1 88 ? 2.639 9.600 -2.105 1.00 89.88 88 ILE A C 1
ATOM 701 O O . ILE A 1 88 ? 2.081 10.257 -2.989 1.00 89.88 88 ILE A O 1
ATOM 705 N N . ASP A 1 89 ? 2.740 10.016 -0.841 1.00 87.25 89 ASP A N 1
ATOM 706 C CA . ASP A 1 89 ? 2.211 11.292 -0.378 1.00 87.25 89 ASP A CA 1
ATOM 707 C C . ASP A 1 89 ? 2.764 12.487 -1.175 1.00 87.25 89 ASP A C 1
ATOM 709 O O . ASP A 1 89 ? 3.918 12.509 -1.617 1.00 87.25 89 ASP A O 1
ATOM 713 N N . ASN A 1 90 ? 1.929 13.510 -1.337 1.00 86.25 90 ASN A N 1
ATOM 714 C CA . ASN A 1 90 ? 2.246 14.705 -2.112 1.00 86.25 90 ASN A CA 1
ATOM 715 C C . ASN A 1 90 ? 3.459 15.476 -1.588 1.00 86.25 90 ASN A C 1
ATOM 717 O O . ASN A 1 90 ? 4.153 16.103 -2.392 1.00 86.25 90 ASN A O 1
ATOM 721 N N . GLN A 1 91 ? 3.733 15.427 -0.283 1.00 86.56 91 GLN A N 1
ATOM 722 C CA . GLN A 1 91 ? 4.844 16.162 0.326 1.00 86.56 91 GLN A CA 1
ATOM 723 C C . GLN A 1 91 ? 6.197 15.452 0.146 1.00 86.56 91 GLN A C 1
ATOM 725 O O . GLN A 1 91 ? 7.245 15.990 0.502 1.00 86.56 91 GLN A O 1
ATOM 730 N N . HIS A 1 92 ? 6.220 14.254 -0.444 1.00 88.88 92 HIS A N 1
ATOM 731 C CA . HIS A 1 92 ? 7.438 13.465 -0.575 1.00 88.88 92 HIS A CA 1
ATOM 732 C C . HIS A 1 92 ? 8.405 13.998 -1.652 1.00 88.88 92 HIS A C 1
ATOM 734 O O . HIS A 1 92 ? 8.017 14.321 -2.777 1.00 88.88 92 HIS A O 1
ATOM 740 N N . LEU A 1 93 ? 9.715 13.963 -1.376 1.00 89.88 93 LEU A N 1
ATOM 741 C CA . LEU A 1 93 ? 10.769 14.476 -2.274 1.00 89.88 93 LEU A CA 1
ATOM 742 C C . LEU A 1 93 ? 10.835 13.785 -3.649 1.00 89.88 93 LEU A C 1
ATOM 744 O O . LEU A 1 93 ? 11.326 14.355 -4.618 1.00 89.88 93 LEU A O 1
ATOM 748 N N . LEU A 1 94 ? 10.360 12.545 -3.777 1.00 89.94 94 LEU A N 1
ATOM 749 C CA . LEU A 1 94 ? 10.298 11.881 -5.091 1.00 89.94 94 LEU A CA 1
ATOM 750 C C . LEU A 1 94 ? 9.190 12.449 -5.984 1.00 89.94 94 LEU A C 1
ATOM 752 O O . LEU A 1 94 ? 9.316 12.397 -7.206 1.00 89.94 94 LEU A O 1
ATOM 756 N N . VAL A 1 95 ? 8.146 13.035 -5.394 1.00 90.19 95 VAL A N 1
ATOM 757 C CA . VAL A 1 95 ? 7.058 13.681 -6.136 1.00 90.19 95 VAL A CA 1
ATOM 758 C C . VAL A 1 95 ? 7.551 14.964 -6.789 1.00 90.19 95 VAL A C 1
ATOM 760 O O . VAL A 1 95 ? 7.225 15.220 -7.946 1.00 90.19 95 VAL A O 1
ATOM 763 N N . SER A 1 96 ? 8.397 15.740 -6.107 1.00 88.38 96 SER A N 1
ATOM 764 C CA . SER A 1 96 ? 9.006 16.926 -6.718 1.00 88.38 96 SER A CA 1
ATOM 765 C C . SER A 1 96 ? 9.899 16.552 -7.905 1.00 88.38 96 SER A C 1
ATOM 767 O O . SER A 1 96 ? 9.856 17.224 -8.932 1.00 88.38 96 SER A O 1
ATOM 769 N N . ARG A 1 97 ? 10.621 15.426 -7.822 1.00 89.44 97 ARG A N 1
ATOM 770 C CA . ARG A 1 97 ? 11.457 14.903 -8.920 1.00 89.44 97 ARG A CA 1
ATOM 771 C C . ARG A 1 97 ? 10.664 14.350 -10.108 1.00 89.44 97 ARG A C 1
ATOM 773 O O . ARG A 1 97 ? 11.215 14.260 -11.202 1.00 89.44 97 ARG A O 1
ATOM 780 N N . LEU A 1 98 ? 9.404 13.965 -9.906 1.00 89.12 98 LEU A N 1
ATOM 781 C CA . LEU A 1 98 ? 8.514 13.495 -10.973 1.00 89.12 98 LEU A CA 1
ATOM 782 C C . LEU A 1 98 ? 8.000 14.629 -11.862 1.00 89.12 98 LEU A C 1
ATOM 784 O O . LEU A 1 98 ? 7.686 14.379 -13.024 1.00 89.12 98 LEU A O 1
ATOM 788 N N . LYS A 1 99 ? 7.927 15.860 -11.343 1.00 86.88 99 LYS A N 1
ATOM 789 C CA . LYS A 1 99 ? 7.455 17.017 -12.108 1.00 86.88 99 LYS A CA 1
ATOM 790 C C . LYS A 1 99 ? 8.371 17.264 -13.309 1.00 86.88 99 LYS A C 1
ATOM 792 O O . LYS A 1 99 ? 9.601 17.229 -13.196 1.00 86.88 99 LYS A O 1
ATOM 797 N N . LEU A 1 100 ? 7.762 17.491 -14.470 1.00 84.50 100 LEU A N 1
ATOM 798 C CA . LEU A 1 100 ? 8.490 17.873 -15.674 1.00 84.50 100 LEU A CA 1
ATOM 799 C C . LEU A 1 100 ? 8.919 19.336 -15.559 1.00 84.50 100 LEU A C 1
ATOM 801 O O . LEU A 1 100 ? 8.162 20.186 -15.095 1.00 84.50 100 LEU A O 1
ATOM 805 N N . VAL A 1 101 ? 10.148 19.621 -15.980 1.00 84.62 101 VAL A N 1
ATOM 806 C CA . VAL A 1 101 ? 10.692 20.983 -15.983 1.00 84.62 101 VAL A CA 1
ATOM 807 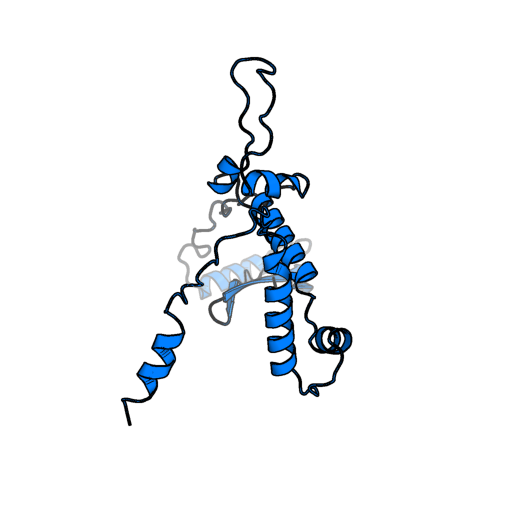C C 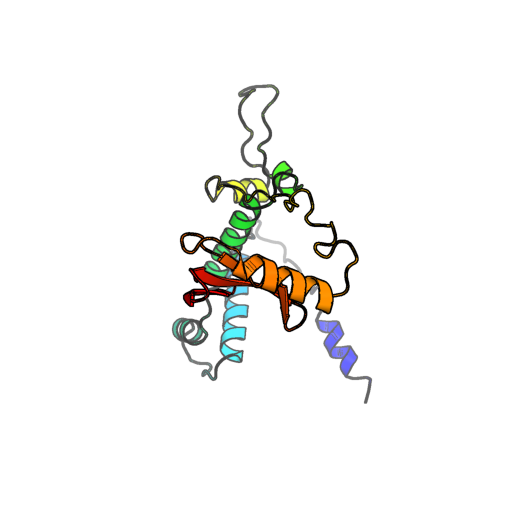. VAL A 1 101 ? 10.149 21.716 -17.205 1.00 84.62 101 VAL A C 1
ATOM 809 O O . VAL A 1 101 ? 10.301 21.225 -18.320 1.00 84.62 101 VAL A O 1
ATOM 812 N N . ILE A 1 102 ? 9.542 22.886 -17.025 1.00 86.69 102 ILE A N 1
ATOM 813 C CA . ILE A 1 102 ? 9.037 23.706 -18.136 1.00 86.69 102 ILE A CA 1
ATOM 814 C C . ILE A 1 102 ? 10.203 24.474 -18.774 1.00 86.69 102 ILE A C 1
ATOM 816 O O . ILE A 1 102 ? 11.142 24.891 -18.094 1.00 86.69 102 ILE A O 1
ATOM 820 N N . ARG A 1 103 ? 10.191 24.629 -20.102 1.00 84.06 103 ARG A N 1
ATOM 821 C CA . ARG A 1 103 ? 11.159 25.480 -20.805 1.00 84.06 103 ARG A CA 1
ATOM 822 C C . ARG A 1 103 ? 10.814 26.950 -20.563 1.00 84.06 103 ARG A C 1
ATOM 824 O O . ARG A 1 103 ? 9.789 27.417 -21.041 1.00 84.06 103 ARG A O 1
ATOM 831 N N . GLU A 1 104 ? 11.686 27.677 -19.871 1.00 84.62 104 GLU A N 1
ATOM 832 C CA . GLU A 1 104 ? 11.456 29.098 -19.561 1.00 84.62 104 GLU A CA 1
ATOM 833 C C . GLU A 1 104 ? 11.745 30.046 -20.736 1.00 84.62 104 GLU A C 1
ATOM 835 O O . GLU A 1 104 ? 11.118 31.093 -20.843 1.00 84.62 104 GLU A O 1
ATOM 840 N N . ARG A 1 105 ? 12.695 29.713 -21.623 1.00 85.38 105 ARG A N 1
ATOM 841 C CA . ARG A 1 105 ? 13.136 30.586 -22.731 1.00 85.38 105 ARG A CA 1
ATOM 842 C C . ARG A 1 105 ? 13.513 29.781 -23.983 1.00 85.38 105 ARG A C 1
ATOM 844 O O . ARG A 1 105 ? 13.855 28.602 -23.878 1.00 85.38 105 ARG A O 1
ATOM 851 N N . GLY A 1 106 ? 13.494 30.440 -25.147 1.00 86.56 106 GLY A N 1
ATOM 852 C CA . GLY A 1 106 ? 13.884 29.883 -26.453 1.00 86.56 106 GLY A CA 1
ATOM 853 C C . GLY A 1 106 ? 12.725 29.285 -27.265 1.00 86.56 106 GLY A C 1
ATOM 854 O O . GLY A 1 106 ? 11.557 29.445 -26.916 1.00 86.56 106 GLY A O 1
ATOM 855 N N . CYS A 1 107 ? 13.042 28.581 -28.358 1.00 77.25 107 CYS A N 1
ATOM 856 C CA . CYS A 1 107 ? 12.033 27.890 -29.169 1.00 77.25 107 CYS A CA 1
ATOM 857 C C . CYS A 1 107 ? 11.294 26.819 -28.344 1.00 77.25 107 CYS A C 1
ATOM 859 O O . CYS A 1 107 ? 11.903 25.905 -27.772 1.00 77.25 107 CYS A O 1
ATOM 861 N N . GLY A 1 108 ? 9.965 26.938 -28.287 1.00 78.81 108 GLY A N 1
ATOM 862 C CA . GLY A 1 108 ? 9.112 26.097 -27.445 1.00 78.81 108 GLY A CA 1
ATOM 863 C C . GLY A 1 108 ? 9.109 26.495 -25.965 1.00 78.81 108 GLY A C 1
ATOM 864 O O . GLY A 1 108 ? 8.861 25.639 -25.114 1.00 78.81 108 GLY A O 1
ATOM 865 N N . ALA A 1 109 ? 9.408 27.753 -25.627 1.00 83.75 109 ALA A N 1
ATOM 866 C CA . ALA A 1 109 ? 9.140 28.289 -24.292 1.00 83.75 109 ALA A CA 1
ATOM 867 C C . ALA A 1 109 ? 7.664 28.068 -23.903 1.00 83.75 109 ALA A C 1
ATOM 869 O O . ALA A 1 109 ? 6.775 28.134 -24.750 1.00 83.75 109 ALA A O 1
ATOM 870 N N . GLY A 1 110 ? 7.412 27.730 -22.639 1.00 81.94 110 GLY A N 1
ATOM 871 C CA . GLY A 1 110 ? 6.087 27.336 -22.144 1.00 81.94 110 GLY A CA 1
ATOM 872 C C . GLY A 1 110 ? 5.753 25.850 -22.324 1.00 81.94 110 GLY A C 1
ATOM 873 O O . GLY A 1 110 ? 4.838 25.352 -21.674 1.00 81.94 110 GLY A O 1
ATOM 874 N N . THR A 1 111 ? 6.519 25.099 -23.125 1.00 85.25 111 THR A N 1
ATOM 875 C CA . THR A 1 111 ? 6.337 23.641 -23.245 1.00 85.25 111 THR A CA 1
ATOM 876 C C . THR A 1 111 ? 7.121 22.878 -22.175 1.00 85.25 111 THR A C 1
ATOM 878 O O . THR A 1 111 ? 8.208 23.286 -21.748 1.00 85.25 111 THR A O 1
ATOM 881 N N . ALA A 1 112 ? 6.582 21.738 -21.733 1.00 81.62 112 ALA A N 1
ATOM 882 C CA . ALA A 1 112 ? 7.293 20.839 -20.832 1.00 81.62 112 ALA A CA 1
ATOM 883 C C . ALA A 1 112 ? 8.534 20.260 -21.530 1.00 81.62 112 ALA A C 1
ATOM 885 O O . ALA A 1 112 ? 8.459 19.750 -22.651 1.00 81.62 112 ALA A O 1
ATOM 886 N N . ARG A 1 113 ? 9.693 20.289 -20.862 1.00 79.50 113 ARG A N 1
ATOM 887 C CA . ARG A 1 113 ? 10.824 19.455 -21.281 1.00 79.50 113 ARG A CA 1
ATOM 888 C C . ARG A 1 113 ? 10.391 17.993 -21.172 1.00 79.50 113 ARG A C 1
ATOM 890 O O . ARG A 1 113 ? 9.751 17.601 -20.197 1.00 79.50 113 ARG A O 1
ATOM 897 N N . GLY A 1 114 ? 10.775 17.193 -22.166 1.00 79.00 114 GLY A N 1
ATOM 898 C CA . GLY A 1 114 ? 10.615 15.743 -22.102 1.00 79.00 114 GLY A CA 1
ATOM 899 C C . GLY A 1 114 ? 11.294 15.157 -20.854 1.00 79.00 114 GLY A C 1
ATOM 900 O O . GLY A 1 114 ? 12.158 15.805 -20.256 1.00 79.00 114 GLY A O 1
ATOM 901 N N . PRO A 1 115 ? 10.925 13.937 -20.443 1.00 80.69 115 PRO A N 1
ATOM 902 C CA . PRO A 1 115 ? 11.445 13.315 -19.230 1.00 80.69 115 PRO A CA 1
ATOM 903 C C . PRO A 1 115 ? 12.963 13.089 -19.335 1.00 80.69 115 PRO A C 1
ATOM 905 O O . PRO A 1 115 ? 13.433 12.247 -20.102 1.00 80.69 115 PRO A O 1
ATOM 908 N N . LEU A 1 116 ? 13.735 13.835 -18.542 1.00 82.19 116 LEU A N 1
ATOM 909 C CA . LEU A 1 116 ? 15.203 13.815 -18.572 1.00 82.19 116 LEU A CA 1
ATOM 910 C C . LEU A 1 116 ? 15.774 12.676 -17.722 1.00 82.19 116 LEU A C 1
ATOM 912 O O . LEU A 1 116 ? 16.840 12.139 -18.017 1.00 82.19 116 LEU A O 1
ATOM 916 N N . THR A 1 117 ? 15.071 12.304 -16.652 1.00 88.25 117 THR A N 1
ATOM 917 C CA . THR A 1 117 ? 15.549 11.311 -15.683 1.00 88.25 117 THR A CA 1
ATOM 918 C C . THR A 1 117 ? 14.803 9.985 -15.798 1.00 88.25 117 THR A C 1
ATOM 920 O O . THR A 1 117 ? 13.637 9.934 -16.187 1.00 88.25 117 THR A O 1
ATOM 923 N N . ARG A 1 118 ? 15.446 8.889 -15.367 1.00 88.56 118 ARG A N 1
ATOM 924 C CA . ARG A 1 118 ? 14.808 7.560 -15.286 1.00 88.56 118 ARG A CA 1
ATOM 925 C C . ARG A 1 118 ? 13.538 7.570 -14.429 1.00 88.56 118 ARG A C 1
ATOM 927 O O . ARG A 1 118 ? 12.589 6.878 -14.764 1.00 88.56 118 ARG A O 1
ATOM 934 N N . ILE A 1 119 ? 13.502 8.361 -13.355 1.00 89.25 119 ILE A N 1
ATOM 935 C CA . ILE A 1 119 ? 12.326 8.478 -12.477 1.00 89.25 119 ILE A CA 1
ATOM 936 C C . ILE A 1 119 ? 11.170 9.169 -13.209 1.00 89.25 119 ILE A C 1
ATOM 938 O O . ILE A 1 119 ? 10.048 8.677 -13.153 1.00 89.25 119 ILE A O 1
ATOM 942 N N . GLN A 1 120 ? 11.443 10.252 -13.944 1.00 90.44 120 GLN A N 1
ATOM 943 C CA . GLN A 1 120 ? 10.430 10.924 -14.767 1.00 90.44 120 GLN A CA 1
ATOM 944 C C . GLN A 1 120 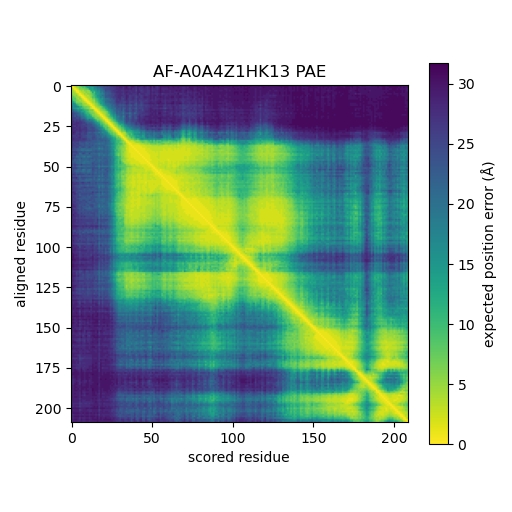? 9.906 10.003 -15.874 1.00 90.44 120 GLN A C 1
ATOM 946 O O . GLN A 1 120 ? 8.702 9.915 -16.067 1.00 90.44 120 GLN A O 1
ATOM 951 N N . GLN A 1 121 ? 10.790 9.262 -16.551 1.00 88.50 121 GLN A N 1
ATOM 952 C CA . GLN A 1 121 ? 10.392 8.286 -17.574 1.00 88.50 121 GLN A CA 1
ATOM 953 C C . GLN A 1 121 ? 9.499 7.183 -16.995 1.00 88.50 121 GLN A C 1
ATOM 955 O O . GLN A 1 121 ? 8.488 6.826 -17.590 1.00 88.50 121 GLN A O 1
ATOM 960 N N . LEU A 1 122 ? 9.853 6.658 -15.819 1.00 90.00 122 LEU A N 1
ATOM 961 C CA . LEU A 1 122 ? 9.055 5.659 -15.112 1.00 90.00 122 LEU A CA 1
ATOM 962 C C . LEU A 1 122 ? 7.687 6.213 -14.692 1.00 90.00 122 LEU A C 1
ATOM 964 O O . LEU A 1 122 ? 6.683 5.526 -14.844 1.00 90.00 122 LEU A O 1
ATOM 968 N N . GLY A 1 123 ? 7.634 7.462 -14.228 1.00 88.19 123 GLY A N 1
ATOM 969 C CA . GLY A 1 123 ? 6.398 8.136 -13.834 1.00 88.19 123 GLY A CA 1
ATOM 970 C C . GLY A 1 123 ? 5.374 8.338 -14.949 1.00 88.19 123 GLY A C 1
ATOM 971 O O . GLY A 1 123 ? 4.226 8.648 -14.645 1.00 88.19 123 GLY A O 1
ATOM 972 N N . LEU A 1 124 ? 5.763 8.161 -16.213 1.00 89.00 124 LEU A N 1
ATOM 973 C CA . LEU A 1 124 ? 4.868 8.256 -17.369 1.00 89.00 124 LEU A CA 1
ATOM 974 C C . LEU A 1 124 ? 4.269 6.907 -17.786 1.00 89.00 124 LEU A C 1
ATOM 976 O O . LEU A 1 124 ? 3.409 6.875 -18.657 1.00 89.00 124 LEU A O 1
ATOM 980 N N . LEU A 1 125 ? 4.720 5.792 -17.202 1.00 90.38 125 LEU A N 1
ATOM 981 C CA . LEU A 1 125 ? 4.296 4.451 -17.626 1.00 90.38 125 LEU A CA 1
ATOM 982 C C . LEU A 1 125 ? 2.874 4.084 -17.206 1.00 90.38 125 LEU A C 1
ATOM 984 O O . LEU A 1 125 ? 2.287 3.180 -17.789 1.00 90.38 125 LEU A O 1
ATOM 988 N N . ILE A 1 126 ? 2.352 4.740 -16.174 1.00 88.38 126 ILE A N 1
ATOM 989 C CA . ILE A 1 126 ? 1.009 4.521 -15.638 1.00 88.38 126 ILE A CA 1
ATOM 990 C C . ILE A 1 126 ? 0.320 5.892 -15.593 1.00 88.38 126 ILE A C 1
ATOM 992 O O . ILE A 1 126 ? 1.000 6.884 -15.286 1.00 88.38 126 ILE A O 1
ATOM 996 N N . PRO A 1 127 ? -0.992 5.977 -15.895 1.00 88.25 127 PRO A N 1
ATOM 997 C CA . PRO A 1 127 ? -1.753 7.214 -15.744 1.00 88.25 127 PRO A CA 1
ATOM 998 C C . PRO A 1 127 ? -1.670 7.770 -14.317 1.00 88.25 127 PRO A C 1
ATOM 1000 O O . PRO A 1 127 ? -1.289 7.078 -13.369 1.00 88.25 127 PRO A O 1
ATOM 1003 N N . GLU A 1 128 ? -2.021 9.045 -14.151 1.00 85.06 128 GLU A N 1
ATOM 1004 C CA . GLU A 1 128 ? -2.133 9.613 -12.810 1.00 85.06 128 GLU A CA 1
ATOM 1005 C C . GLU A 1 128 ? -3.271 8.913 -12.058 1.00 85.06 128 GLU A C 1
ATOM 1007 O O . GLU A 1 128 ? -4.395 8.813 -12.546 1.00 85.06 128 GLU A O 1
ATOM 1012 N N . THR A 1 129 ? -2.962 8.407 -10.869 1.00 85.62 129 THR A N 1
ATOM 1013 C CA . THR A 1 129 ? -3.912 7.732 -9.983 1.00 85.62 129 THR A CA 1
ATOM 1014 C C . THR A 1 129 ? -4.218 8.603 -8.777 1.00 85.62 129 THR A C 1
ATOM 1016 O O . THR A 1 129 ? -3.369 9.377 -8.329 1.00 85.62 129 THR A O 1
ATOM 1019 N N . GLN A 1 130 ? -5.418 8.446 -8.211 1.00 86.50 130 GLN A N 1
ATOM 1020 C CA . GLN A 1 130 ? -5.783 9.130 -6.975 1.00 86.50 130 GLN A CA 1
ATOM 1021 C C . GLN A 1 130 ? -4.798 8.760 -5.863 1.00 86.50 130 GLN A C 1
ATOM 1023 O O . GLN A 1 130 ? -4.567 7.586 -5.569 1.00 86.50 130 GLN A O 1
ATOM 1028 N N . ARG A 1 131 ? -4.210 9.784 -5.248 1.00 86.38 131 ARG A N 1
ATOM 1029 C CA . ARG A 1 131 ? -3.275 9.600 -4.142 1.00 86.38 131 ARG A CA 1
ATOM 1030 C C . ARG A 1 131 ? -4.031 9.384 -2.839 1.00 86.38 131 ARG A C 1
ATOM 1032 O O . ARG A 1 131 ? -4.996 10.114 -2.588 1.00 86.38 131 ARG A O 1
ATOM 1039 N N . PRO A 1 132 ? -3.593 8.433 -1.999 1.00 83.56 132 PRO A N 1
ATOM 1040 C CA . PRO A 1 132 ? -4.127 8.311 -0.656 1.00 83.56 132 PRO A CA 1
ATOM 1041 C C . PRO A 1 132 ? -3.846 9.611 0.100 1.00 83.56 132 PRO A C 1
ATOM 1043 O O . PRO A 1 132 ? -2.714 10.093 0.134 1.00 83.56 132 PRO A O 1
ATOM 1046 N N . LYS A 1 133 ? -4.891 10.197 0.683 1.00 80.50 133 LYS A N 1
ATOM 1047 C CA . LYS A 1 133 ? -4.752 11.328 1.598 1.00 80.50 133 LYS A CA 1
ATOM 1048 C C . LYS A 1 133 ? -4.582 10.762 2.999 1.00 80.50 133 LYS A C 1
ATOM 1050 O O . LYS A 1 133 ? -5.458 10.045 3.475 1.00 80.50 133 LYS A O 1
ATOM 1055 N N . LEU A 1 134 ? -3.465 11.079 3.646 1.00 75.88 134 LEU A N 1
ATOM 1056 C CA . LEU A 1 134 ? -3.316 10.822 5.073 1.00 75.88 134 LEU A CA 1
ATOM 1057 C C . LEU A 1 134 ? -4.259 11.775 5.808 1.00 75.88 134 LEU A C 1
ATOM 1059 O O . LEU A 1 134 ? -4.037 12.984 5.828 1.00 75.88 134 LEU 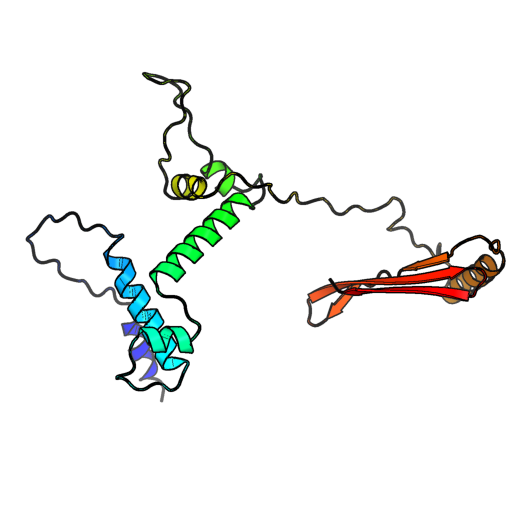A O 1
ATOM 1063 N N . LEU A 1 135 ? -5.349 11.234 6.344 1.00 77.12 135 LEU A N 1
ATOM 1064 C CA . LEU A 1 135 ? -6.240 11.989 7.212 1.00 77.12 135 LEU A CA 1
ATOM 1065 C C . LEU A 1 135 ? -5.607 12.052 8.599 1.00 77.12 135 LEU A C 1
ATOM 1067 O O . LEU A 1 135 ? -5.100 11.051 9.110 1.00 77.12 135 LEU A O 1
ATOM 1071 N N . CYS A 1 136 ? -5.620 13.236 9.203 1.00 76.81 136 CYS A N 1
ATOM 1072 C CA . CYS A 1 136 ? -5.314 13.362 10.617 1.00 76.81 136 CYS A CA 1
ATOM 1073 C C . CYS A 1 136 ? -6.315 12.517 11.428 1.00 76.81 136 CYS A C 1
ATOM 1075 O O . CYS A 1 136 ? -7.500 12.489 11.077 1.00 76.81 136 CYS A O 1
ATOM 1077 N N . PRO A 1 137 ? -5.872 11.827 12.498 1.00 74.69 137 PRO A N 1
ATOM 1078 C CA . PRO A 1 137 ? -6.791 11.172 13.417 1.00 74.69 137 PRO A CA 1
ATOM 1079 C C . PRO A 1 137 ? -7.833 12.180 13.906 1.00 74.69 137 PRO A C 1
ATOM 1081 O O . PRO A 1 137 ? -7.479 13.251 14.405 1.00 74.69 137 PRO A O 1
ATOM 1084 N N . HIS A 1 138 ? -9.110 11.858 13.718 1.00 70.25 138 HIS A N 1
ATOM 1085 C CA . HIS A 1 138 ? -10.199 12.679 14.219 1.00 70.25 138 HIS A CA 1
ATOM 1086 C C . HIS A 1 138 ? -10.494 12.280 15.663 1.00 70.25 138 HIS A C 1
ATOM 1088 O O . HIS A 1 138 ? -10.853 11.139 15.939 1.00 70.25 138 HIS A O 1
ATOM 1094 N N . PHE A 1 139 ? -10.339 13.236 16.571 1.00 75.69 139 PHE A N 1
ATOM 1095 C CA . PHE A 1 139 ? -10.716 13.109 17.969 1.00 75.69 139 PHE A CA 1
ATOM 1096 C C . PHE A 1 139 ? -11.985 13.929 18.173 1.00 75.69 139 PHE A C 1
ATOM 1098 O O . PHE A 1 139 ? -11.958 15.148 17.992 1.00 75.69 139 PHE A O 1
ATOM 1105 N N . SER A 1 140 ? -13.094 13.276 18.518 1.00 75.81 140 SER A N 1
ATOM 1106 C CA . SER A 1 140 ? -14.316 13.990 18.877 1.00 75.81 140 SER A CA 1
ATOM 1107 C C . SER A 1 140 ? -14.085 14.815 20.145 1.00 75.81 140 SER A C 1
ATOM 1109 O O . SER A 1 140 ? -13.286 14.459 21.021 1.00 75.81 140 SER A O 1
ATOM 1111 N N . THR A 1 141 ? -14.771 15.950 20.249 1.00 77.12 141 THR A N 1
ATOM 1112 C CA . THR A 1 141 ? -14.783 16.757 21.473 1.00 77.12 141 THR A CA 1
ATOM 1113 C C . THR A 1 141 ? -15.254 15.892 22.640 1.00 77.12 141 THR A C 1
ATOM 1115 O O . THR A 1 141 ? -16.322 15.294 22.562 1.00 77.12 141 THR A O 1
ATOM 1118 N N . GLY A 1 142 ? -14.444 15.796 23.696 1.00 71.69 142 GLY A N 1
ATOM 1119 C CA . GLY A 1 142 ? -14.734 14.958 24.863 1.00 71.69 142 GLY A CA 1
ATOM 1120 C C . GLY A 1 142 ? -14.183 13.528 24.810 1.00 71.69 142 GLY A C 1
ATOM 1121 O O . GLY A 1 142 ? -14.246 12.840 25.817 1.00 71.69 142 GLY A O 1
ATOM 1122 N N . CYS A 1 143 ? -13.553 13.076 23.714 1.00 68.38 143 CYS A N 1
ATOM 1123 C CA . CYS A 1 143 ? -13.002 11.706 23.637 1.00 68.38 143 CYS A CA 1
ATOM 1124 C C . CYS A 1 143 ? -11.863 11.404 24.632 1.00 68.38 143 CYS A C 1
ATOM 1126 O O . CYS A 1 143 ? -11.491 10.249 24.813 1.00 68.38 143 CYS A O 1
ATOM 1128 N N . ARG A 1 144 ? -11.268 12.444 25.228 1.00 69.94 144 ARG A N 1
ATOM 1129 C CA . ARG A 1 144 ? -10.232 12.341 26.268 1.00 69.94 144 ARG A CA 1
ATOM 1130 C C . ARG A 1 144 ? -10.758 12.646 27.666 1.00 69.94 144 ARG A C 1
ATOM 1132 O O . ARG A 1 144 ? -9.984 12.580 28.616 1.00 69.94 144 ARG A O 1
ATOM 1139 N N . THR A 1 145 ? -12.023 13.033 27.779 1.00 78.94 145 THR A N 1
ATOM 1140 C CA . THR A 1 145 ? -12.668 13.249 29.069 1.00 78.94 145 THR A CA 1
ATOM 1141 C C . THR A 1 145 ? -12.994 11.888 29.658 1.00 78.94 145 THR A C 1
ATOM 1143 O O . THR A 1 145 ? -13.429 10.995 28.931 1.00 78.94 145 THR A O 1
ATOM 1146 N N . ASP A 1 146 ? -12.752 11.725 30.955 1.00 77.19 146 ASP A N 1
ATOM 1147 C CA . ASP A 1 146 ? -13.162 10.520 31.659 1.00 77.19 146 ASP A CA 1
ATOM 1148 C C . ASP A 1 146 ? -14.697 10.398 31.617 1.00 77.19 146 ASP A C 1
ATOM 1150 O O . ASP A 1 146 ? -15.373 11.267 32.175 1.00 77.19 146 ASP A O 1
ATOM 1154 N N . PRO A 1 147 ? -15.266 9.361 30.970 1.00 72.94 147 PRO A N 1
ATOM 1155 C CA . PRO A 1 147 ? -16.713 9.182 30.920 1.00 72.94 147 PRO A CA 1
ATOM 1156 C C . PRO A 1 147 ? -17.312 8.846 32.289 1.00 72.94 147 PRO A C 1
ATOM 1158 O O . PRO A 1 147 ? -18.528 8.921 32.435 1.00 72.94 147 PRO A O 1
ATOM 1161 N N . THR A 1 148 ? -16.493 8.463 33.277 1.00 76.25 148 THR A N 1
ATOM 1162 C CA . THR A 1 148 ? -16.967 8.196 34.639 1.00 76.25 148 THR A CA 1
ATOM 1163 C C . THR A 1 148 ? -16.999 9.430 35.537 1.00 76.25 148 THR A C 1
ATOM 1165 O O . THR A 1 148 ? -17.455 9.316 36.667 1.00 76.25 148 THR A O 1
ATOM 1168 N N . GLU A 1 149 ? -16.553 10.602 35.064 1.00 81.31 149 GLU A N 1
ATOM 1169 C CA . GLU A 1 149 ? -16.509 11.852 35.847 1.00 81.31 149 GLU A CA 1
ATOM 1170 C C . GLU A 1 149 ? -15.836 11.691 37.234 1.00 81.31 149 GLU A C 1
ATOM 1172 O O . GLU A 1 149 ? -16.141 12.416 38.180 1.00 81.31 149 GLU A O 1
ATOM 1177 N N . GLY A 1 150 ? -14.900 10.741 37.370 1.00 82.12 150 GLY A N 1
ATOM 1178 C CA . GLY A 1 150 ? -14.240 10.410 38.638 1.00 82.12 150 GLY A CA 1
ATOM 1179 C C . GLY A 1 150 ? -14.995 9.446 39.567 1.00 82.12 150 GLY A C 1
ATOM 1180 O O . GLY A 1 150 ? -14.496 9.176 40.661 1.00 82.12 150 GLY A O 1
ATOM 1181 N N . LEU A 1 151 ? -16.152 8.909 39.162 1.00 84.12 151 LEU A N 1
ATOM 1182 C CA . LEU A 1 151 ? -16.853 7.835 39.877 1.00 84.12 151 LEU A CA 1
ATOM 1183 C C . LEU A 1 151 ? -16.068 6.522 39.825 1.00 84.12 151 LEU A C 1
ATOM 1185 O O . LEU A 1 151 ? -15.326 6.243 38.878 1.00 84.12 151 LEU A O 1
ATOM 1189 N N . THR A 1 152 ? -16.273 5.669 40.830 1.00 88.06 152 THR A N 1
ATOM 1190 C CA . THR A 1 152 ? -15.748 4.302 40.765 1.00 88.06 152 THR A CA 1
ATOM 1191 C C . THR A 1 152 ? -16.440 3.518 39.647 1.00 88.06 152 THR A C 1
ATOM 1193 O O . THR A 1 152 ? -17.576 3.803 39.254 1.00 88.06 152 THR A O 1
ATOM 1196 N N . LYS A 1 153 ? -15.756 2.505 39.106 1.00 83.38 153 LYS A N 1
ATOM 1197 C CA . LYS A 1 153 ? -16.272 1.697 37.992 1.00 83.38 153 LYS A CA 1
ATOM 1198 C C . LYS A 1 153 ? -17.599 1.025 38.353 1.00 83.38 153 LYS A C 1
ATOM 1200 O O . LYS A 1 153 ? -18.468 0.866 37.496 1.00 83.38 153 LYS A O 1
ATOM 1205 N N . GLU A 1 154 ? -17.737 0.621 39.608 1.00 87.88 154 GLU A N 1
ATOM 1206 C CA . GLU A 1 154 ? -18.904 -0.047 40.168 1.00 87.88 154 GLU A CA 1
ATOM 1207 C C . GLU A 1 154 ? -20.102 0.905 40.251 1.00 87.88 154 GLU A C 1
ATOM 1209 O O . GLU A 1 154 ? -21.189 0.556 39.789 1.00 87.88 154 GLU A O 1
ATOM 1214 N N . GLU A 1 155 ? -19.891 2.118 40.769 1.00 88.94 155 GLU A N 1
ATOM 1215 C CA . GLU A 1 155 ? -20.923 3.159 40.859 1.00 88.94 155 GLU A CA 1
ATOM 1216 C C . GLU A 1 155 ? -21.383 3.608 39.470 1.00 88.94 155 GLU A C 1
ATOM 1218 O O . GLU A 1 155 ? -22.583 3.657 39.203 1.00 88.94 155 GLU A O 1
ATOM 1223 N N . ALA A 1 156 ? -20.444 3.849 38.550 1.00 85.50 156 ALA A N 1
ATOM 1224 C CA . ALA A 1 156 ? -20.766 4.216 37.175 1.00 85.50 156 ALA A CA 1
ATOM 1225 C C . ALA A 1 156 ? -21.539 3.101 36.447 1.00 85.50 156 ALA A C 1
ATOM 1227 O O . ALA A 1 156 ? -22.501 3.373 35.728 1.00 85.50 156 ALA A O 1
ATOM 1228 N N . ALA A 1 157 ? -21.169 1.832 36.661 1.00 86.12 157 ALA A N 1
ATOM 1229 C CA . ALA A 1 157 ? -21.890 0.696 36.090 1.00 86.12 157 ALA A CA 1
ATOM 1230 C C . ALA A 1 157 ? -23.309 0.557 36.661 1.00 86.12 157 ALA A C 1
ATOM 1232 O O . ALA A 1 157 ? -24.224 0.165 35.932 1.00 86.12 157 ALA A O 1
ATOM 1233 N N . GLN A 1 158 ? -23.502 0.863 37.945 1.00 90.19 158 GLN A N 1
ATOM 1234 C CA . GLN A 1 158 ? -24.814 0.839 38.584 1.00 90.19 158 GLN A CA 1
ATOM 1235 C C . GLN A 1 158 ? -25.706 1.975 38.063 1.00 90.19 158 GLN A C 1
ATOM 1237 O O . GLN A 1 158 ? -26.813 1.702 37.598 1.00 90.19 158 GLN A O 1
ATOM 1242 N N . ALA A 1 159 ? -25.191 3.206 38.024 1.00 88.00 159 ALA A N 1
ATOM 1243 C CA . ALA A 1 159 ? -25.891 4.362 37.463 1.00 88.00 159 ALA A CA 1
ATOM 1244 C C . ALA A 1 159 ? -26.285 4.134 35.993 1.00 88.00 159 ALA A C 1
ATOM 1246 O O . ALA A 1 159 ? -27.401 4.441 35.576 1.00 88.00 159 ALA A O 1
ATOM 1247 N N . PHE A 1 160 ? -25.396 3.515 35.213 1.00 87.56 160 PHE A N 1
ATOM 1248 C CA . PHE A 1 160 ? -25.669 3.154 33.828 1.00 87.56 160 PHE A CA 1
ATOM 1249 C C . PHE A 1 160 ? -26.803 2.123 33.690 1.00 87.56 160 PHE A C 1
ATOM 1251 O O . PHE A 1 160 ? -27.663 2.267 32.822 1.00 87.56 160 PHE A O 1
ATOM 1258 N N . LYS A 1 161 ? -26.843 1.093 34.548 1.00 89.50 161 LYS A N 1
ATOM 1259 C CA . LYS A 1 161 ? -27.942 0.111 34.558 1.00 89.50 161 LYS A CA 1
ATOM 1260 C C . LYS A 1 161 ? -29.274 0.761 34.920 1.00 89.50 161 LYS A C 1
ATOM 1262 O O . LYS A 1 161 ? -30.277 0.452 34.285 1.00 89.50 161 LYS A O 1
ATOM 1267 N N . GLU A 1 162 ? -29.282 1.645 35.914 1.00 92.31 162 GLU A N 1
ATOM 1268 C CA . GLU A 1 162 ? -30.480 2.383 36.332 1.00 92.31 162 GLU A CA 1
ATOM 1269 C C . GLU A 1 162 ? -31.001 3.286 35.213 1.00 92.31 162 GLU A C 1
ATOM 1271 O O . GLU A 1 162 ? -32.190 3.247 34.901 1.00 92.31 162 GLU A O 1
ATOM 1276 N N . TRP A 1 163 ? -30.107 4.023 34.552 1.00 90.44 163 TRP A N 1
ATOM 1277 C CA . TRP A 1 163 ? -30.437 4.839 33.386 1.00 90.44 163 TRP A CA 1
ATOM 1278 C C . TRP A 1 163 ? -30.972 4.002 32.218 1.00 90.44 163 TRP A C 1
ATOM 1280 O O . TRP A 1 163 ? -31.987 4.362 31.626 1.00 90.44 163 TRP A O 1
ATOM 1290 N N . TRP A 1 164 ? -30.350 2.858 31.906 1.00 89.56 164 TRP A N 1
ATOM 1291 C CA . TRP A 1 164 ? -30.810 2.001 30.809 1.00 89.56 164 TRP A CA 1
ATOM 1292 C C . TRP A 1 164 ? -32.254 1.545 31.035 1.00 89.56 164 TRP A C 1
ATOM 1294 O O . TRP A 1 164 ? -33.066 1.607 30.116 1.00 89.56 164 TRP A O 1
ATOM 1304 N N . GLN A 1 165 ? -32.614 1.148 32.258 1.00 87.38 165 GLN A N 1
ATOM 1305 C CA . GLN A 1 165 ? -33.985 0.725 32.578 1.00 87.38 165 GLN A CA 1
ATOM 1306 C C . GLN A 1 165 ? -35.030 1.843 32.410 1.00 87.38 165 GLN A C 1
ATOM 1308 O O . GLN A 1 165 ? -36.213 1.547 32.271 1.00 87.38 165 GLN A O 1
ATOM 1313 N N . GLN A 1 166 ? -34.615 3.114 32.413 1.00 89.31 166 GLN A N 1
ATOM 1314 C CA . GLN A 1 166 ? -35.499 4.270 32.219 1.00 89.31 166 GLN A CA 1
ATOM 1315 C C . GLN A 1 166 ? -35.716 4.627 30.741 1.00 89.31 166 GLN A C 1
ATOM 1317 O O . GLN A 1 166 ? -36.534 5.500 30.445 1.00 89.31 166 GLN A O 1
ATOM 1322 N N . LEU A 1 167 ? -34.998 3.989 29.809 1.00 88.06 167 LEU A N 1
ATOM 1323 C CA . LEU A 1 167 ? -35.122 4.293 28.387 1.00 88.06 167 LEU A CA 1
ATOM 1324 C C . LEU A 1 167 ? -36.502 3.887 27.836 1.00 88.06 167 LEU A C 1
ATOM 1326 O O . LEU A 1 167 ? -37.008 2.809 28.162 1.00 88.06 167 LEU A O 1
ATOM 1330 N N . PRO A 1 168 ? -37.106 4.709 26.959 1.00 90.00 168 PRO A N 1
ATOM 1331 C CA . PRO A 1 168 ? -38.320 4.346 26.243 1.00 90.00 168 PRO A CA 1
ATOM 1332 C C . PRO A 1 168 ? -38.174 3.021 25.473 1.00 90.00 168 PRO A C 1
ATOM 1334 O O . PRO A 1 168 ? -37.123 2.754 24.888 1.00 90.00 168 PRO A O 1
ATOM 1337 N N . PRO A 1 169 ? -39.241 2.208 25.367 1.00 86.12 169 PRO A N 1
ATOM 1338 C CA . PRO A 1 169 ? -39.198 0.922 24.659 1.00 86.12 169 PRO A CA 1
ATOM 1339 C C . PRO A 1 169 ? -38.978 1.052 23.139 1.00 86.12 169 PRO A C 1
ATOM 1341 O O . PRO A 1 169 ? -38.663 0.066 22.466 1.00 86.12 169 PRO A O 1
ATOM 1344 N N . GLU A 1 170 ? -39.138 2.259 22.592 1.00 89.62 170 GLU A N 1
ATOM 1345 C CA . GLU A 1 170 ? -38.896 2.569 21.181 1.00 89.62 170 GLU A CA 1
ATOM 1346 C C . GLU A 1 170 ? -37.431 2.889 20.866 1.00 89.62 170 GLU A C 1
ATOM 1348 O O . GLU A 1 170 ? -37.037 2.853 19.697 1.00 89.62 170 GLU A O 1
ATOM 1353 N N . ASP A 1 171 ? -36.613 3.145 21.889 1.00 88.81 171 ASP A N 1
ATOM 1354 C CA . ASP A 1 171 ? -35.221 3.530 21.705 1.00 88.81 171 ASP A CA 1
ATOM 1355 C C . ASP A 1 171 ? -34.330 2.306 21.461 1.00 88.81 171 ASP A C 1
ATOM 1357 O O . ASP A 1 171 ? -34.467 1.240 22.073 1.00 88.81 171 ASP A O 1
ATOM 1361 N N . TYR A 1 172 ? -33.374 2.479 20.549 1.00 90.50 172 TYR A N 1
ATOM 1362 C CA . TYR A 1 172 ? -32.344 1.488 20.265 1.00 90.50 172 TYR A CA 1
ATOM 1363 C C . TYR A 1 172 ? -31.071 1.849 21.016 1.00 90.50 172 TYR A C 1
ATOM 1365 O O . TYR A 1 172 ? -30.520 2.938 20.843 1.00 90.50 172 TYR A O 1
ATOM 1373 N N . THR A 1 173 ? -30.556 0.907 21.797 1.00 89.56 173 THR A N 1
ATOM 1374 C CA . THR A 1 173 ? -29.281 1.064 22.496 1.00 89.56 173 THR A CA 1
ATOM 1375 C C . THR A 1 173 ? -28.214 0.248 21.777 1.00 89.56 173 THR A C 1
ATOM 1377 O O . THR A 1 173 ? -28.348 -0.967 21.620 1.00 89.56 173 THR A O 1
ATOM 1380 N N . ILE A 1 174 ? -27.162 0.915 21.304 1.00 89.62 174 ILE A N 1
ATOM 1381 C CA . ILE A 1 174 ? -26.092 0.291 20.521 1.00 89.62 174 ILE A CA 1
ATOM 1382 C C . ILE A 1 174 ? -24.808 0.314 21.342 1.00 89.62 174 ILE A C 1
ATOM 1384 O O . ILE A 1 174 ? -24.274 1.380 21.641 1.00 89.62 174 ILE A O 1
ATOM 1388 N N . PHE A 1 175 ? -24.289 -0.869 21.657 1.00 87.12 175 PHE A N 1
ATOM 1389 C CA . PHE A 1 175 ? -22.991 -1.034 22.302 1.00 87.12 175 PHE A CA 1
ATOM 1390 C C . PHE A 1 175 ? -21.966 -1.344 21.248 1.00 87.12 175 PHE A C 1
ATOM 1392 O O . PHE A 1 175 ? -22.116 -2.323 20.521 1.00 87.12 175 PHE A O 1
ATOM 1399 N N . SER A 1 176 ? -20.917 -0.537 21.183 1.00 84.00 176 SER A N 1
ATOM 1400 C CA . SER A 1 176 ? -19.714 -0.899 20.451 1.00 84.00 176 SER A CA 1
ATOM 1401 C C . SER A 1 176 ? -18.630 -1.280 21.447 1.00 84.00 176 SER A C 1
ATOM 1403 O O . SER A 1 176 ? -18.371 -0.516 22.372 1.00 84.00 176 SER A O 1
ATOM 1405 N N . ASP A 1 177 ? -17.969 -2.411 21.219 1.00 75.62 177 ASP A N 1
ATOM 1406 C CA . ASP A 1 177 ? -16.875 -2.908 22.072 1.00 75.62 177 ASP A CA 1
ATOM 1407 C C . ASP A 1 177 ? -15.648 -1.971 22.041 1.00 75.62 177 ASP A C 1
ATOM 1409 O O . ASP A 1 177 ? -14.778 -2.027 22.898 1.00 75.62 177 ASP A O 1
ATOM 1413 N N . GLY A 1 178 ? -15.557 -1.077 21.042 1.00 63.97 178 GLY A N 1
ATOM 1414 C CA . GLY A 1 178 ? -14.419 -0.160 20.910 1.00 63.97 178 GLY A CA 1
ATOM 1415 C C . GLY A 1 178 ? -13.073 -0.897 20.891 1.00 63.97 178 GLY A C 1
ATOM 1416 O O . GLY A 1 178 ? -12.069 -0.368 21.361 1.00 63.97 178 GLY A O 1
ATOM 1417 N N . SER A 1 179 ? -13.063 -2.144 20.411 1.00 59.78 179 SER A N 1
ATOM 1418 C CA . SER A 1 179 ? -11.986 -3.096 20.659 1.00 59.78 179 SER A CA 1
ATOM 1419 C C . SER A 1 179 ? -10.735 -2.781 19.841 1.00 59.78 179 SER A C 1
ATOM 1421 O O . SER A 1 179 ? -10.607 -3.157 18.672 1.00 59.78 179 SER A O 1
ATOM 1423 N N . GLU A 1 180 ? -9.766 -2.141 20.485 1.00 58.47 180 GLU A N 1
ATOM 1424 C CA . GLU A 1 180 ? -8.377 -2.124 20.041 1.00 58.47 180 GLU A CA 1
ATOM 1425 C C . GLU A 1 180 ? -7.641 -3.286 20.725 1.00 58.47 180 GLU A C 1
ATOM 1427 O O . GLU A 1 180 ? -7.299 -3.213 21.905 1.00 58.47 180 GLU A O 1
ATOM 1432 N N . GLN A 1 181 ? -7.405 -4.387 20.004 1.00 52.12 181 GLN A N 1
ATOM 1433 C CA . GLN A 1 181 ? -6.631 -5.516 20.529 1.00 52.12 181 GLN A CA 1
ATOM 1434 C C . GLN A 1 181 ? -5.192 -5.474 20.012 1.00 52.12 181 GLN A C 1
ATOM 1436 O O . GLN A 1 181 ? -4.925 -5.165 18.851 1.00 52.12 181 GLN A O 1
ATOM 1441 N N . THR A 1 182 ? -4.238 -5.824 20.876 1.00 52.47 182 THR A N 1
ATOM 1442 C CA . THR A 1 182 ? -2.836 -6.004 20.481 1.00 52.47 182 THR A CA 1
ATOM 1443 C C . THR A 1 182 ? -2.507 -7.491 20.502 1.00 52.47 182 THR A C 1
ATOM 1445 O O . THR A 1 182 ? -2.352 -8.071 21.572 1.00 52.47 182 THR A O 1
ATOM 1448 N N . ILE A 1 183 ? -2.390 -8.106 19.323 1.00 59.03 183 ILE A N 1
ATOM 1449 C CA . ILE A 1 183 ? -1.979 -9.509 19.156 1.00 59.03 183 ILE A CA 1
ATOM 1450 C C . ILE A 1 183 ? -0.600 -9.504 18.487 1.00 59.03 183 ILE A C 1
ATOM 1452 O O . ILE A 1 183 ? -0.392 -8.799 17.500 1.00 59.03 183 ILE A O 1
ATOM 1456 N N . ASP A 1 184 ? 0.372 -10.230 19.044 1.00 66.94 184 ASP A N 1
ATOM 1457 C CA . ASP A 1 184 ? 1.742 -10.346 18.509 1.00 66.94 184 ASP A CA 1
ATOM 1458 C C . ASP A 1 184 ? 2.423 -9.003 18.174 1.00 66.94 184 ASP A C 1
ATOM 1460 O O . ASP A 1 184 ? 3.047 -8.830 17.123 1.00 66.94 184 ASP A O 1
ATOM 1464 N N . ARG A 1 185 ? 2.299 -8.015 19.076 1.00 58.50 185 ARG A N 1
ATOM 1465 C CA . ARG A 1 185 ? 2.820 -6.637 18.910 1.00 58.50 185 ARG A CA 1
ATOM 1466 C C . ARG A 1 185 ? 2.254 -5.888 17.690 1.00 58.50 185 ARG A C 1
ATOM 1468 O O . ARG A 1 185 ? 2.790 -4.845 17.314 1.00 58.50 185 ARG A O 1
ATOM 1475 N N . LYS A 1 186 ? 1.166 -6.377 17.089 1.00 55.06 186 LYS A N 1
ATOM 1476 C CA . LYS A 1 186 ? 0.402 -5.691 16.043 1.00 55.06 186 LYS A CA 1
ATOM 1477 C C . LYS A 1 186 ? -0.940 -5.240 16.606 1.00 55.06 186 LYS A C 1
ATOM 1479 O O . LYS A 1 186 ? -1.689 -6.029 17.178 1.00 55.06 186 LYS A O 1
ATOM 1484 N N . ARG A 1 187 ? -1.242 -3.955 16.419 1.00 59.56 187 ARG A N 1
ATOM 1485 C CA . ARG A 1 187 ? -2.574 -3.401 16.671 1.00 59.56 187 ARG A CA 1
ATOM 1486 C C . ARG A 1 187 ? -3.535 -3.964 15.632 1.00 59.56 187 ARG A C 1
ATOM 1488 O O . ARG A 1 187 ? -3.372 -3.686 14.446 1.00 59.56 187 ARG A O 1
ATOM 1495 N N . CYS A 1 188 ? -4.496 -4.751 16.089 1.00 56.84 188 CYS A N 1
ATOM 1496 C CA . CYS A 1 188 ? -5.619 -5.227 15.300 1.00 56.84 188 CYS A CA 1
ATOM 1497 C C . CYS A 1 188 ? -6.845 -4.442 15.765 1.00 56.84 188 CYS A C 1
ATOM 1499 O O . CYS A 1 188 ? -7.205 -4.477 16.943 1.00 56.84 188 CYS A O 1
ATOM 1501 N N . VAL A 1 189 ? -7.450 -3.690 14.849 1.00 61.47 189 VAL A N 1
ATOM 1502 C CA . VAL A 1 189 ? -8.625 -2.872 15.154 1.00 61.47 189 VAL A CA 1
ATOM 1503 C C . VAL A 1 189 ? -9.837 -3.634 14.640 1.00 61.47 189 VAL A C 1
ATOM 1505 O O . VAL A 1 189 ? -10.087 -3.692 13.439 1.00 61.47 189 VAL A O 1
ATOM 1508 N N . GLY A 1 190 ? -10.556 -4.278 15.553 1.00 63.59 190 GLY A N 1
ATOM 1509 C CA . GLY A 1 190 ? -11.857 -4.868 15.264 1.00 63.59 190 GLY A CA 1
ATOM 1510 C C . GLY A 1 190 ? -12.962 -3.904 15.670 1.00 63.59 190 GLY A C 1
ATOM 1511 O O . GLY A 1 190 ? -12.769 -3.066 16.549 1.00 63.59 190 GLY A O 1
ATOM 1512 N N . TYR A 1 191 ? -14.135 -4.031 15.061 1.00 71.75 191 TYR A N 1
ATOM 1513 C CA . TYR A 1 191 ? -15.343 -3.461 15.646 1.00 71.75 191 TYR A CA 1
ATOM 1514 C C . TYR A 1 191 ? -16.389 -4.559 15.810 1.00 71.75 191 TYR A C 1
ATOM 1516 O O . TYR A 1 191 ? -16.742 -5.255 14.856 1.00 71.75 191 TYR A O 1
ATOM 1524 N N . GLY A 1 192 ? -16.852 -4.724 17.045 1.00 80.69 192 GLY A N 1
ATOM 1525 C CA . GLY A 1 192 ? -18.035 -5.491 17.403 1.00 80.69 192 GLY A CA 1
ATOM 1526 C C . GLY A 1 192 ? -19.130 -4.537 17.857 1.00 80.69 192 GLY A C 1
ATOM 1527 O O . GLY A 1 192 ? -18.836 -3.541 18.524 1.00 80.69 192 GLY A O 1
ATOM 1528 N N . TYR A 1 193 ? -20.373 -4.822 17.483 1.00 87.62 193 TYR A N 1
ATOM 1529 C CA . TYR A 1 193 ? -21.529 -4.094 17.983 1.00 87.62 193 TYR A CA 1
ATOM 1530 C C . TYR A 1 193 ? -22.672 -5.032 18.370 1.00 87.62 193 TYR A C 1
ATOM 1532 O O . TYR A 1 193 ? -22.870 -6.084 17.756 1.00 87.62 193 TYR A O 1
ATOM 1540 N N . ALA A 1 194 ? -23.441 -4.620 19.373 1.00 90.75 194 AL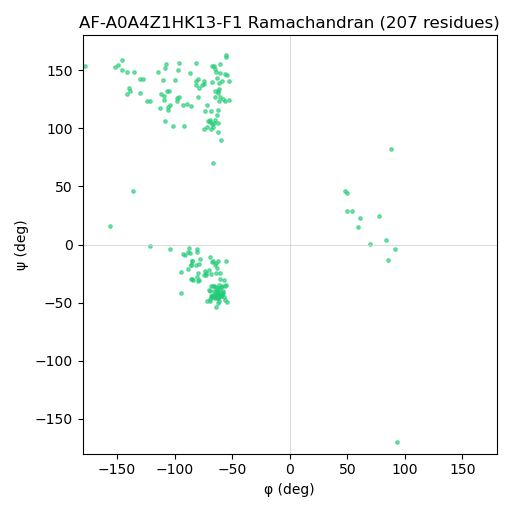A A N 1
ATOM 1541 C CA . ALA A 1 194 ? -24.674 -5.265 19.801 1.00 90.75 194 ALA A CA 1
ATOM 1542 C C . ALA A 1 194 ? -25.782 -4.214 19.916 1.00 90.75 194 ALA A C 1
ATOM 1544 O O . ALA A 1 194 ? -25.586 -3.158 20.516 1.00 90.75 194 ALA A O 1
ATOM 1545 N N . ILE A 1 195 ? -26.935 -4.505 19.319 1.00 91.12 195 ILE A N 1
ATOM 1546 C CA . ILE A 1 195 ? -28.108 -3.634 19.289 1.00 91.12 195 ILE A CA 1
ATOM 1547 C C . ILE A 1 195 ? -29.176 -4.243 20.185 1.00 91.12 195 ILE A C 1
ATOM 1549 O O . ILE A 1 195 ? -29.595 -5.385 19.974 1.00 91.12 195 ILE A O 1
ATOM 1553 N N . TYR A 1 196 ? -29.640 -3.452 21.142 1.00 90.62 196 TYR A N 1
ATOM 1554 C CA . TYR A 1 196 ? -30.724 -3.789 22.048 1.00 90.62 196 TYR A CA 1
ATOM 1555 C C . TYR A 1 196 ? -31.920 -2.874 21.804 1.00 90.62 196 TYR A C 1
ATOM 1557 O O . TYR A 1 196 ? -31.759 -1.705 21.456 1.00 90.62 196 TYR A O 1
ATOM 1565 N N . ARG A 1 197 ? -33.118 -3.406 22.032 1.00 90.38 197 ARG A N 1
ATOM 1566 C CA . ARG A 1 197 ? -34.362 -2.638 22.147 1.00 90.38 197 ARG A CA 1
ATOM 1567 C C . ARG A 1 197 ? -35.166 -3.222 23.289 1.00 90.38 197 ARG A C 1
ATOM 1569 O O . ARG A 1 197 ? -35.306 -4.444 23.365 1.00 90.38 197 ARG A O 1
ATOM 1576 N N . ASN A 1 198 ? -35.672 -2.365 24.171 1.00 86.88 198 ASN A N 1
ATOM 1577 C CA . ASN A 1 198 ? -36.447 -2.789 25.339 1.00 86.88 198 ASN A CA 1
ATOM 1578 C C . ASN A 1 198 ? -35.763 -3.939 26.122 1.00 86.88 198 ASN A C 1
ATOM 1580 O O . ASN A 1 198 ? -36.354 -4.986 26.376 1.00 86.88 198 ASN A O 1
ATOM 1584 N N . GLY A 1 199 ? -34.452 -3.812 26.364 1.00 82.81 199 GLY A N 1
ATOM 1585 C CA . GLY A 1 199 ? -33.642 -4.824 27.060 1.00 82.81 199 GLY A CA 1
ATOM 1586 C C . GLY A 1 199 ? -33.385 -6.133 26.295 1.00 82.81 199 GLY A C 1
ATOM 1587 O O . GLY A 1 199 ? -32.683 -7.002 26.807 1.00 82.81 199 GLY A O 1
ATOM 1588 N N . THR A 1 200 ? -33.892 -6.282 25.069 1.00 86.25 200 THR A N 1
ATOM 1589 C CA . THR A 1 200 ? -33.754 -7.505 24.265 1.00 86.25 200 THR A CA 1
ATOM 1590 C C . THR A 1 200 ? -32.756 -7.287 23.131 1.00 86.25 200 THR A C 1
ATOM 1592 O O . THR A 1 200 ? -32.831 -6.283 22.421 1.00 86.25 200 THR A O 1
ATOM 1595 N N . GLN A 1 201 ? -31.814 -8.213 22.939 1.00 89.81 201 GLN A N 1
ATOM 1596 C CA . GLN A 1 201 ? -30.849 -8.129 21.842 1.00 89.81 201 GLN A CA 1
ATOM 1597 C C . GLN A 1 201 ? -31.544 -8.422 20.506 1.00 89.81 201 GLN A C 1
ATOM 1599 O O . GLN A 1 201 ? -32.080 -9.510 20.308 1.00 89.81 201 GLN A O 1
ATOM 1604 N N . ILE A 1 202 ? -31.512 -7.461 19.581 1.00 92.25 202 ILE A N 1
ATOM 1605 C CA . ILE A 1 202 ? -32.101 -7.598 18.240 1.00 92.25 202 ILE A CA 1
ATOM 1606 C C . ILE A 1 202 ? -31.057 -8.061 17.227 1.00 92.25 202 ILE A C 1
ATOM 1608 O O . ILE A 1 202 ? -31.349 -8.879 16.357 1.00 92.25 202 ILE A O 1
ATOM 1612 N N . ALA A 1 203 ? -29.845 -7.515 17.307 1.00 89.25 203 ALA A N 1
ATOM 1613 C CA . ALA A 1 203 ? -28.805 -7.789 16.329 1.00 89.25 203 ALA A CA 1
ATOM 1614 C C . ALA A 1 203 ? -27.417 -7.661 16.947 1.00 89.25 203 ALA A C 1
ATOM 1616 O O . ALA A 1 203 ? -27.195 -6.898 17.886 1.00 89.25 203 ALA A O 1
ATOM 1617 N N . SER A 1 204 ? -26.464 -8.386 16.381 1.00 91.38 204 SER A N 1
ATOM 1618 C CA . SER A 1 204 ? -25.045 -8.219 16.672 1.00 91.38 204 SER A CA 1
ATOM 1619 C C . SER A 1 204 ? -24.227 -8.476 15.423 1.00 91.38 204 SER A C 1
ATOM 1621 O O . SER A 1 204 ? -24.603 -9.298 14.587 1.00 91.38 204 SER A O 1
ATOM 1623 N N . GLY A 1 205 ? -23.086 -7.811 15.320 1.00 86.75 205 GLY A N 1
ATOM 1624 C CA . GLY A 1 205 ? -22.136 -8.027 14.242 1.00 86.75 205 GLY A CA 1
ATOM 1625 C C . GLY A 1 205 ? -20.719 -7.764 14.713 1.00 86.75 205 GLY A C 1
ATOM 1626 O O . GLY A 1 205 ? -20.495 -6.996 15.645 1.00 86.75 205 GLY A O 1
ATOM 1627 N N . PHE A 1 206 ? -19.754 -8.396 14.057 1.00 82.31 206 PHE A N 1
ATOM 1628 C CA . PHE A 1 206 ? -18.345 -8.112 14.279 1.00 82.31 206 PHE A CA 1
ATOM 1629 C C . PHE A 1 206 ? -17.582 -8.151 12.961 1.00 82.31 206 PHE A C 1
ATOM 1631 O O . PHE A 1 206 ? -17.928 -8.897 12.041 1.00 82.31 206 PHE A O 1
ATOM 1638 N N . LYS A 1 207 ? -16.538 -7.331 12.866 1.00 73.69 207 LYS A N 1
ATOM 1639 C CA . LYS A 1 207 ? -15.595 -7.353 11.752 1.00 73.69 207 LYS A CA 1
ATOM 1640 C C . LYS A 1 207 ? -14.187 -7.111 12.270 1.00 73.69 207 LYS A C 1
ATOM 1642 O O . LYS A 1 207 ? -13.939 -6.145 12.987 1.00 73.69 207 LYS A O 1
ATOM 1647 N N . GLN A 1 208 ? -13.272 -7.985 11.873 1.00 63.44 208 GLN A N 1
ATOM 1648 C CA . GLN A 1 208 ? -11.842 -7.847 12.126 1.00 63.44 208 GLN A CA 1
ATOM 1649 C C . GLN A 1 208 ? -11.201 -7.204 10.886 1.00 63.44 208 GLN A C 1
ATOM 1651 O O . GLN A 1 208 ? -11.470 -7.654 9.767 1.00 63.44 208 GLN A O 1
ATOM 1656 N N . ILE A 1 209 ? -10.447 -6.114 11.076 1.00 58.81 209 ILE A N 1
ATOM 1657 C CA . ILE A 1 209 ? -9.703 -5.402 10.018 1.00 58.81 209 ILE A CA 1
ATOM 1658 C C . ILE A 1 209 ? -8.222 -5.754 10.120 1.00 58.81 209 ILE A C 1
ATOM 1660 O O . ILE A 1 209 ? -7.692 -5.741 11.255 1.00 58.81 209 ILE A O 1
#

Secondary structure (DSSP, 8-state):
--SSTHHHHSTTS--------S-------TTTTTHHHHHHHHHHHHHHHS---TTS-HHHHHHHTTPPPHHHHHHHHHHHHHHHHHHS-TTSHHHHHHSPPB--SSTTTTSBPP--SHHHHHHTSS---PPPP-PPPP--TTTTS-TTTT--HHHHHHHHHHHHHTS-TT-EEEEE---EEEETTEEEEEEEEEEEETTEEEEEEEEE-

Foldseek 3Di:
DPPPVVVVVVVVPDPPPDPDDDDDPDPDDPVVVVQVVQQVVLQVVLC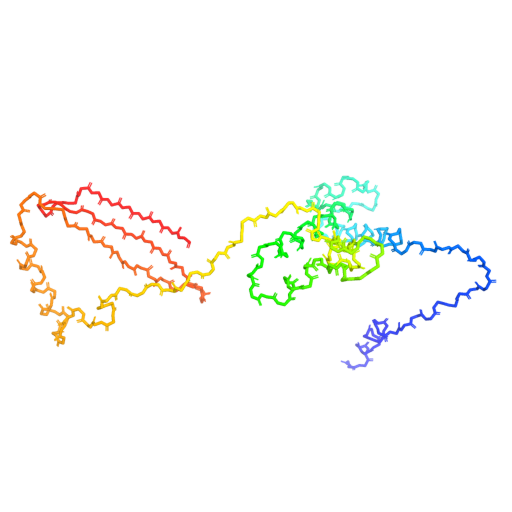VVDPDDPPDDSVVSCVVSVHDRSVVVVVVVLVVVLVCLLQDDCVDPLNVVLDFDAACDDVRHRHTDDNPDPSVVSNPPDDRDDHDDDDDDDDPVCNPPDPCNPDDPVVSVVVVVVVVQVDDQPDKDKDWPQDFDQDPNDTKGKIKMWIDGNNHTDDIDIDTD

Solvent-accessible surface area (backbone atoms only — not comparable to full-atom values): 13206 Å² total; per-residue (Å²): 143,84,75,70,70,67,67,66,62,56,71,79,75,58,86,79,80,77,80,78,73,95,73,79,94,64,88,75,60,73,74,69,70,52,51,67,55,40,40,52,52,49,54,52,50,36,54,72,74,42,99,65,65,92,84,59,56,66,70,58,48,33,59,76,55,73,48,72,57,40,64,58,46,50,52,49,51,50,50,54,51,36,51,49,63,49,46,46,52,83,89,40,74,68,46,64,61,46,56,67,56,64,32,88,69,69,96,63,42,78,38,68,43,74,67,86,43,74,63,25,51,45,58,65,75,53,80,94,56,87,53,65,74,87,72,77,87,82,75,60,92,65,73,84,54,68,90,51,77,84,50,52,72,67,58,44,52,49,54,49,53,57,53,57,74,68,53,61,68,85,46,75,50,75,49,64,68,75,39,74,44,74,56,96,93,37,82,37,54,35,49,38,39,40,33,28,39,66,93,39,81,78,48,72,52,72,48,81,97

Organism: NCBI:txid54673

Mean predicted aligned error: 16.26 Å

Radius of gyration: 31.69 Å; Cα contacts (8 Å, |Δi|>4): 167; chains: 1; bounding box: 81×64×72 Å

pLDDT: mean 76.94, std 19.26, range [29.36, 94.0]

Sequence (209 aa):
MTRIFYKLLSILITPHSYKSSKSDRVRTDHRLLRYPTLDRVINTAARGAIPVYKTTPITALIKEAGLPSGIVALEHAKLRFVLRLKTIDNQHLLVSRLKLVIRERGCGAGTARGPLTRIQQLGLLIPETQRPKLLCPHFSTGCRTDPTEGLTKEEAAQAFKEWWQQLPPEDYTIFSDGSEQTIDRKRCVGYGYAIYRNGTQIASGFKQI

Nearest PDB structures (foldseek):
  3a7u-assembly1_A  TM=5.124E-01  e=1.676E+00  Bos taurus
  9fxj-assembly3_C  TM=4.572E-01  e=2.572E+00  Homo sapiens
  4yu9-assembly3_C  TM=4.533E-01  e=3.090E+00  Homo sapiens